Protein AF-A0A9C7WHV2-F1 (afdb_monomer)

Secondary structure (DSSP, 8-state):
-----B--S---HHHHHHHHHHHHHHTT---EEEEEEEEEEE-SS-EEEEEEEEEEEEHHHHHHHHHHHHHSSB-EEEEEEEEEEEEEEETTEEEEEEEEEEEEEEEEE-TTT--PPSSPPP--SPPPPP---TTS-SS-SSPPP-TT-PPP-TT-EEEEEETTEEEEE-TTS-EEEE-TT-EETTEEEEEEETTTTEEEEEEEETTEEEEEEEE------SSS---EEEEEEEEEEETTEEEEEEEESS--EEEEEEETTTTEEEEEEETEE--SSEEEEEEEETTEEEEEEEEEEETTEEEEEEEEESS---EEEEEETTEEEEEEPP-

Foldseek 3Di:
DDQQAFAALDDPQVLVVVVLVVQCVLVVFPKDWDKDWDDKADDPFKIKTKIKIWTKGAQQSVQSSVQQQVRFRFPKDWPDKDKDADFDADPNDTDWRMIIMITMIIGMHGNHRGPADPSGDGDHPDDDDDDDRPRGDLADPDADDPPVVFADPVQKAFADDDVQWTWIQGPVRDIDIFGAPDDGRQWTFHDADPVQQKTWIWGCNRNDTDIDIHHHPCDPPVPDHPQKEFDDWDWDADPQAIKTKTFIPWDWDKDWDWDVPPTKIKIKTPLHDDDPDKDKDADPRPQFGIWIWDFPDVVSTIIMIMGGGPHDFDWDWDDDTRMIMIGTGDD

Solvent-accessible surface area (backbone atoms only — not comparable to full-atom values): 18554 Å² total; per-residue (Å²): 132,85,80,64,64,37,28,23,50,65,47,56,65,68,58,51,48,56,42,52,53,52,52,38,58,74,69,68,45,71,63,47,71,48,82,42,79,74,53,71,51,81,51,99,67,38,32,32,27,34,34,38,40,41,34,39,28,45,44,70,45,52,50,44,50,54,49,47,43,67,66,31,37,53,44,42,43,80,78,45,79,48,77,42,82,40,88,42,74,55,96,93,36,81,41,74,25,25,27,37,40,40,33,32,37,37,34,40,17,11,74,82,67,42,74,40,59,84,76,70,70,74,84,74,93,69,81,70,83,89,71,86,62,86,59,40,67,69,56,46,94,64,72,82,76,72,81,84,67,47,54,48,64,79,78,34,45,31,77,48,76,56,91,77,36,35,33,34,31,24,74,87,67,50,77,42,80,42,40,71,69,38,74,30,52,55,33,27,33,67,44,73,42,75,92,79,39,33,38,35,32,44,31,44,68,33,62,47,77,42,80,46,76,38,49,49,63,75,59,72,47,98,81,53,61,82,57,26,39,66,72,46,76,48,78,47,75,52,99,78,29,30,35,40,40,40,32,37,78,44,68,69,48,71,53,73,51,77,45,81,87,72,33,30,45,39,37,44,30,40,54,18,46,46,70,97,64,70,51,75,50,73,59,94,38,79,59,42,48,31,41,36,38,30,52,72,40,80,83,72,26,21,23,33,41,34,39,35,34,78,56,90,67,64,70,49,81,50,76,56,80,32,38,39,40,38,41,35,51,75,131

Sequence (331 aa):
ARRRKALPPSAPPSVVLAYIDRLLRADRSGLTFTFNFQTSVDRKEYGYTVCRIAGEGPFQDLYKFLWRIEHGQALVKVTSLHLQRKEKVIEGRKAYGWVSFDLTLEAYYSPKYAILKEPWPVQVGIEAPVTYNFFYPLILPELPPNKENLPEVEGAKLLAITGDRVYIKDRKGRLASLREGDRVYLGKLVRVDRDEGRAIFLLNEGGIFRRIELRMPVSEVEGGYTVAKLLKVRVEVTEEGTILEICTDRPVRYRHFTLNSPDRVVVDLWPVAFGKGTQKVTGEWGPVRRVRYSQYHLSPPTARVVADLESPVPYEVSHEGNLILLRFREE

Structure (mmCIF, N/CA/C/O backbone):
data_AF-A0A9C7WHV2-F1
#
_entry.id   AF-A0A9C7WHV2-F1
#
loop_
_atom_site.group_PDB
_atom_site.id
_atom_site.type_symbol
_atom_site.label_atom_id
_atom_site.label_alt_id
_atom_site.label_comp_id
_atom_site.label_asym_id
_atom_site.label_entity_id
_atom_site.label_seq_id
_atom_site.pdbx_PDB_ins_code
_atom_site.Cartn_x
_atom_site.Cartn_y
_atom_site.Cartn_z
_atom_site.occupancy
_atom_site.B_iso_or_equiv
_atom_site.auth_seq_id
_atom_site.auth_comp_id
_atom_site.auth_asym_id
_atom_site.auth_atom_id
_atom_site.pdbx_PDB_model_num
ATOM 1 N N . ALA A 1 1 ? 7.572 -17.986 -28.893 1.00 49.03 1 ALA A N 1
ATOM 2 C CA . ALA A 1 1 ? 7.618 -17.449 -30.273 1.00 49.03 1 ALA A CA 1
ATOM 3 C C . ALA A 1 1 ? 9.064 -17.458 -30.775 1.00 49.03 1 ALA A C 1
ATOM 5 O O . ALA A 1 1 ? 9.940 -17.022 -30.038 1.00 49.03 1 ALA A O 1
ATOM 6 N N . ARG A 1 2 ? 9.351 -17.993 -31.974 1.00 52.56 2 ARG A N 1
ATOM 7 C CA . ARG A 1 2 ? 10.715 -17.985 -32.545 1.00 52.56 2 ARG A CA 1
ATOM 8 C C . ARG A 1 2 ? 11.147 -16.537 -32.819 1.00 52.56 2 ARG A C 1
ATOM 10 O O . ARG A 1 2 ? 10.462 -15.837 -33.563 1.00 52.56 2 ARG A O 1
ATOM 17 N N . ARG A 1 3 ? 12.264 -16.093 -32.228 1.00 60.72 3 ARG A N 1
ATOM 18 C CA . ARG A 1 3 ? 12.876 -14.783 -32.517 1.00 60.72 3 ARG A CA 1
ATOM 19 C C . ARG A 1 3 ? 13.271 -14.751 -33.999 1.00 60.72 3 ARG A C 1
ATOM 21 O O . ARG A 1 3 ? 14.110 -15.542 -34.419 1.00 60.72 3 ARG A O 1
ATOM 28 N N . ARG A 1 4 ? 12.656 -13.874 -34.799 1.00 77.19 4 ARG A N 1
ATOM 29 C CA . ARG A 1 4 ? 13.021 -13.671 -36.213 1.00 77.19 4 ARG A CA 1
ATOM 30 C C . ARG A 1 4 ? 14.151 -12.645 -36.289 1.00 77.19 4 ARG A C 1
ATOM 32 O O . ARG A 1 4 ? 13.882 -11.461 -36.456 1.00 77.19 4 ARG A O 1
ATOM 39 N N . LYS A 1 5 ? 15.392 -13.100 -36.097 1.00 89.69 5 LYS A N 1
ATOM 40 C CA . LYS A 1 5 ? 16.600 -12.287 -36.299 1.00 89.69 5 LYS A CA 1
ATOM 41 C C . LYS A 1 5 ? 17.051 -12.369 -37.760 1.00 89.69 5 LYS A C 1
ATOM 43 O O . LYS A 1 5 ? 16.964 -13.434 -38.362 1.00 89.69 5 LYS A O 1
ATOM 48 N N . ALA A 1 6 ? 17.529 -11.260 -38.308 1.00 91.62 6 ALA A N 1
ATOM 49 C CA . ALA A 1 6 ? 18.074 -11.151 -39.655 1.00 91.62 6 ALA A CA 1
ATOM 50 C C . ALA A 1 6 ? 19.249 -10.165 -39.673 1.00 91.62 6 ALA A C 1
ATOM 52 O O . ALA A 1 6 ? 19.315 -9.238 -38.859 1.00 91.62 6 ALA A O 1
ATOM 53 N N . LEU A 1 7 ? 20.174 -10.382 -40.607 1.00 93.81 7 LEU A N 1
ATOM 54 C CA . LEU A 1 7 ? 21.347 -9.536 -40.783 1.00 93.81 7 LEU A CA 1
ATOM 55 C C . LEU A 1 7 ? 21.074 -8.453 -41.842 1.00 93.81 7 LEU A C 1
ATOM 57 O O . LEU A 1 7 ? 20.501 -8.765 -42.893 1.00 93.81 7 LEU A O 1
ATOM 61 N N . PRO A 1 8 ? 21.463 -7.197 -41.581 1.00 94.94 8 PRO A N 1
ATOM 62 C CA . PRO A 1 8 ? 21.579 -6.150 -42.588 1.00 94.94 8 PRO A CA 1
ATOM 63 C C . PRO A 1 8 ? 22.868 -6.304 -43.419 1.00 94.94 8 PRO A C 1
ATOM 65 O O . PRO A 1 8 ? 23.789 -7.009 -42.995 1.00 94.94 8 PRO A O 1
ATOM 68 N N . PRO A 1 9 ? 22.959 -5.641 -44.589 1.00 93.50 9 PRO A N 1
ATOM 69 C CA . PRO A 1 9 ? 24.155 -5.667 -45.440 1.00 93.50 9 PRO A CA 1
ATOM 70 C C . PRO A 1 9 ? 25.357 -4.959 -44.815 1.00 93.50 9 PRO A C 1
ATOM 72 O O . PRO A 1 9 ? 26.488 -5.404 -44.993 1.00 93.50 9 PRO A O 1
ATOM 75 N N . SER A 1 10 ? 25.119 -3.896 -44.050 1.00 93.62 10 SER A N 1
ATOM 76 C CA . SER A 1 10 ? 26.138 -3.169 -43.297 1.00 93.62 10 SER A CA 1
ATOM 77 C C . SER A 1 10 ? 25.546 -2.624 -41.991 1.00 93.62 10 SER A C 1
ATOM 79 O O . SER A 1 10 ? 24.325 -2.615 -41.815 1.00 93.62 10 SER A O 1
ATOM 81 N N . ALA A 1 11 ? 26.405 -2.202 -41.059 1.00 95.31 11 ALA A N 1
ATOM 82 C CA . ALA A 1 11 ? 25.996 -1.554 -39.810 1.00 95.31 11 ALA A CA 1
ATOM 83 C C . ALA A 1 11 ? 26.862 -0.329 -39.465 1.00 95.31 11 ALA A C 1
ATOM 85 O O . ALA A 1 11 ? 27.409 -0.262 -38.366 1.00 95.31 11 ALA A O 1
ATOM 86 N N . PRO A 1 12 ? 27.017 0.659 -40.367 1.00 95.81 12 PRO A N 1
ATOM 87 C CA . PRO A 1 12 ? 27.813 1.837 -40.053 1.00 95.81 12 PRO A CA 1
ATOM 88 C C . PRO A 1 12 ? 27.241 2.562 -38.819 1.00 95.81 12 PRO A C 1
ATOM 90 O O . PRO A 1 12 ? 26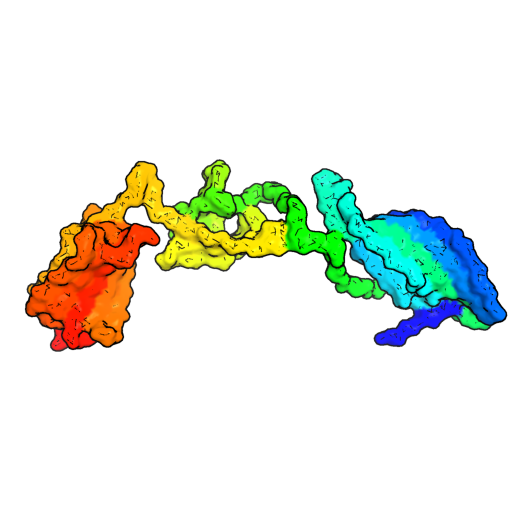.020 2.550 -38.611 1.00 95.81 12 PRO A O 1
ATOM 93 N N . PRO A 1 13 ? 28.079 3.239 -38.010 1.00 96.25 13 PRO A N 1
ATOM 94 C CA . PRO A 1 13 ? 27.638 3.850 -36.753 1.00 96.25 13 PRO A CA 1
ATOM 95 C C . PRO A 1 13 ? 26.442 4.800 -36.900 1.00 96.25 13 PRO A C 1
ATOM 97 O O . PRO A 1 13 ? 25.576 4.838 -36.030 1.00 96.25 13 PRO A O 1
ATOM 100 N N . SER A 1 14 ? 26.350 5.518 -38.023 1.00 95.94 14 SER A N 1
ATOM 101 C CA . SER A 1 14 ? 25.227 6.408 -38.344 1.00 95.94 14 SER A CA 1
ATOM 102 C C . SER A 1 14 ? 23.895 5.666 -38.508 1.00 95.94 14 SER A C 1
ATOM 104 O O . SER A 1 14 ? 22.869 6.137 -38.021 1.00 95.94 14 SER A O 1
ATOM 106 N N . VAL A 1 15 ? 23.896 4.490 -39.144 1.00 95.62 15 VAL A N 1
ATOM 107 C CA . VAL A 1 15 ? 22.695 3.655 -39.322 1.00 95.62 15 VAL A CA 1
ATOM 108 C C . VAL A 1 15 ? 22.277 3.026 -37.996 1.00 95.62 15 VAL A C 1
ATOM 110 O O . VAL A 1 15 ? 21.083 2.988 -37.691 1.00 95.62 15 VAL A O 1
ATOM 113 N N . VAL A 1 16 ? 23.244 2.591 -37.181 1.00 95.81 16 VAL A N 1
ATOM 114 C CA . VAL A 1 16 ? 22.983 2.051 -35.836 1.00 95.81 16 VAL A CA 1
ATOM 115 C C . VAL A 1 16 ? 22.353 3.123 -34.943 1.00 95.81 16 VAL A C 1
ATOM 117 O O . VAL A 1 16 ? 21.314 2.869 -34.330 1.00 95.81 16 VAL A O 1
ATOM 120 N N . LEU A 1 17 ? 22.913 4.337 -34.926 1.00 96.50 17 LEU A N 1
ATOM 121 C CA . LEU A 1 17 ? 22.354 5.473 -34.191 1.00 96.50 17 LEU A CA 1
ATOM 122 C C . LEU A 1 17 ? 20.940 5.824 -34.679 1.00 96.50 17 LEU A C 1
ATOM 124 O O . LEU A 1 17 ? 20.013 5.894 -33.876 1.00 96.50 17 LEU A O 1
ATOM 128 N N . ALA A 1 18 ? 20.734 5.936 -35.995 1.00 96.06 18 ALA A N 1
ATOM 129 C CA . ALA A 1 18 ? 19.416 6.215 -36.566 1.00 96.06 18 ALA A CA 1
ATOM 130 C C . ALA A 1 18 ? 18.387 5.106 -36.271 1.00 96.06 18 ALA A C 1
ATOM 132 O O . ALA A 1 18 ? 17.183 5.362 -36.200 1.00 96.06 18 ALA A O 1
ATOM 133 N N . TYR A 1 19 ? 18.818 3.851 -36.127 1.00 95.50 19 TYR A N 1
ATOM 134 C CA . TYR A 1 19 ? 17.956 2.760 -35.675 1.00 95.50 19 TYR A CA 1
ATOM 135 C C . TYR A 1 19 ? 17.554 2.928 -34.206 1.00 95.50 19 TYR A C 1
ATOM 137 O O . TYR A 1 19 ? 16.362 2.865 -33.904 1.00 95.50 19 TYR A O 1
ATOM 145 N N . ILE A 1 20 ? 18.511 3.213 -33.320 1.00 95.44 20 ILE A N 1
ATOM 146 C CA . ILE A 1 20 ? 18.261 3.475 -31.895 1.00 95.44 20 ILE A CA 1
ATOM 147 C C . ILE A 1 20 ? 17.301 4.656 -31.710 1.00 95.44 20 ILE A C 1
ATOM 149 O O . ILE A 1 20 ? 16.296 4.515 -31.015 1.00 95.44 20 ILE A O 1
ATOM 153 N N . ASP A 1 21 ? 17.536 5.778 -32.391 1.00 95.31 21 ASP A N 1
ATOM 154 C CA . ASP A 1 21 ? 16.669 6.959 -32.304 1.00 95.31 21 ASP A CA 1
ATOM 155 C C . ASP A 1 21 ? 15.225 6.646 -32.706 1.00 95.31 21 ASP A C 1
ATOM 157 O O . ASP A 1 21 ? 14.275 7.103 -32.066 1.00 95.31 21 ASP A O 1
ATOM 161 N N . ARG A 1 22 ? 15.031 5.831 -33.750 1.00 94.81 22 ARG A N 1
ATOM 162 C CA . ARG A 1 22 ? 13.692 5.412 -34.185 1.00 94.81 22 ARG A CA 1
ATOM 163 C C . ARG A 1 22 ? 13.012 4.499 -33.167 1.00 94.81 22 ARG A C 1
ATOM 165 O O . ARG A 1 22 ? 11.808 4.650 -32.970 1.00 94.81 22 ARG A O 1
ATOM 172 N N . LEU A 1 23 ? 13.750 3.601 -32.504 1.00 93.56 23 LEU A N 1
ATOM 173 C CA . LEU A 1 23 ? 13.209 2.785 -31.408 1.00 93.56 23 LEU A CA 1
ATOM 174 C C . LEU A 1 23 ? 12.707 3.670 -30.262 1.00 93.56 23 LEU A C 1
ATOM 176 O O . LEU A 1 23 ? 11.572 3.521 -29.814 1.00 93.56 23 LEU A O 1
ATOM 180 N N . LEU A 1 24 ? 13.528 4.627 -29.828 1.00 94.19 24 LEU A N 1
ATOM 181 C CA . LEU A 1 24 ? 13.197 5.510 -28.710 1.00 94.19 24 LEU A CA 1
ATOM 182 C C . LEU A 1 24 ? 12.019 6.436 -29.037 1.00 94.19 24 LEU A C 1
ATOM 184 O O . LEU A 1 24 ? 11.133 6.616 -28.203 1.00 94.19 24 LEU A O 1
ATOM 188 N N . ARG A 1 25 ? 11.955 6.970 -30.263 1.00 92.94 25 ARG A N 1
ATOM 189 C CA . ARG A 1 25 ? 10.817 7.782 -30.725 1.00 92.94 25 ARG A CA 1
ATOM 190 C C . ARG A 1 25 ? 9.521 6.980 -30.806 1.00 92.94 25 ARG A C 1
ATOM 192 O O . ARG A 1 25 ? 8.478 7.501 -30.419 1.00 92.94 25 ARG A O 1
ATOM 199 N N . ALA A 1 26 ? 9.577 5.734 -31.284 1.00 90.81 26 ALA A N 1
ATOM 200 C CA . ALA A 1 26 ? 8.398 4.875 -31.398 1.00 90.81 26 ALA A CA 1
ATOM 201 C C . ALA A 1 26 ? 7.737 4.615 -30.035 1.00 90.81 26 ALA A C 1
ATOM 203 O O . ALA A 1 26 ? 6.512 4.629 -29.939 1.00 90.81 26 ALA A O 1
ATOM 204 N N . ASP A 1 27 ? 8.540 4.457 -28.980 1.00 90.19 27 ASP A N 1
ATOM 205 C CA . ASP A 1 27 ? 8.050 4.236 -27.615 1.00 90.19 27 ASP A CA 1
ATOM 206 C C . ASP A 1 27 ? 7.845 5.542 -26.814 1.00 90.19 27 ASP A C 1
ATOM 208 O O . ASP A 1 27 ? 7.508 5.479 -25.632 1.00 90.19 27 ASP A O 1
ATOM 212 N N . ARG A 1 28 ? 8.031 6.723 -27.435 1.00 91.88 28 ARG A N 1
ATOM 213 C CA . ARG A 1 28 ? 8.027 8.044 -26.763 1.00 91.88 28 ARG A CA 1
ATOM 214 C C . ARG A 1 28 ? 8.908 8.057 -25.507 1.00 91.88 28 ARG A C 1
ATOM 216 O O . ARG A 1 28 ? 8.530 8.592 -24.468 1.00 91.88 28 ARG A O 1
ATOM 223 N N . SER A 1 29 ? 10.068 7.422 -25.623 1.00 92.62 29 SER A N 1
ATOM 224 C CA . SER A 1 29 ? 11.016 7.209 -24.538 1.00 92.62 29 SER A CA 1
ATOM 225 C C . SER A 1 29 ? 11.536 8.527 -23.960 1.00 92.62 29 SER A C 1
ATOM 227 O O . SER A 1 29 ? 11.920 9.428 -24.707 1.00 92.62 29 SER A O 1
ATOM 229 N N . GLY A 1 30 ? 11.613 8.608 -22.630 1.00 92.44 30 GLY A N 1
ATOM 230 C CA . GLY A 1 30 ? 12.247 9.702 -21.895 1.00 92.44 30 GLY A CA 1
ATOM 231 C C . GLY A 1 30 ? 13.749 9.517 -21.650 1.00 92.44 30 GLY A C 1
ATOM 232 O O . GLY A 1 30 ? 14.315 10.238 -20.827 1.00 92.44 30 GLY A O 1
ATOM 233 N N . LEU A 1 31 ? 14.399 8.540 -22.296 1.00 95.56 31 LEU A N 1
ATOM 234 C CA . LEU A 1 31 ? 15.844 8.331 -22.169 1.00 95.56 31 LEU A CA 1
ATOM 235 C C . LEU A 1 31 ? 16.633 9.439 -22.876 1.00 95.56 31 LEU A C 1
ATOM 237 O O . LEU A 1 31 ? 16.370 9.768 -24.032 1.00 95.56 31 LEU A O 1
ATOM 241 N N . THR A 1 32 ? 17.673 9.934 -22.213 1.00 94.75 32 THR A N 1
ATOM 242 C CA . THR A 1 32 ? 18.708 10.778 -22.814 1.00 94.75 32 THR A CA 1
ATOM 243 C C . THR A 1 32 ? 20.027 10.022 -22.812 1.00 94.75 32 THR A C 1
ATOM 245 O O . THR A 1 32 ? 20.338 9.299 -21.867 1.00 94.75 32 THR A O 1
ATOM 248 N N . PHE A 1 33 ? 20.812 10.142 -23.879 1.00 96.81 33 PHE A N 1
ATOM 249 C CA . PHE A 1 33 ? 22.063 9.401 -23.997 1.00 96.81 33 PHE A CA 1
ATOM 250 C C . PHE A 1 33 ? 23.071 10.104 -24.898 1.00 96.81 33 PHE A C 1
ATOM 252 O O . PHE A 1 33 ? 22.739 10.964 -25.709 1.00 96.81 33 PHE A O 1
ATOM 259 N N . THR A 1 34 ? 24.316 9.673 -24.748 1.00 97.38 34 THR A N 1
ATOM 260 C CA . THR A 1 34 ? 25.422 9.909 -25.669 1.00 97.38 34 THR A CA 1
ATOM 261 C C . THR A 1 34 ? 25.755 8.604 -26.383 1.00 97.38 34 THR A C 1
ATOM 263 O O . THR A 1 34 ? 25.652 7.522 -25.796 1.00 97.38 34 THR A O 1
ATOM 266 N N . PHE A 1 35 ? 26.131 8.701 -27.654 1.00 97.75 35 PHE A N 1
ATOM 267 C CA . PHE A 1 35 ? 26.482 7.561 -28.494 1.00 97.75 35 PHE A CA 1
ATOM 268 C C . PHE A 1 35 ? 27.936 7.678 -28.928 1.00 97.75 35 PHE A C 1
ATOM 270 O O . PHE A 1 35 ? 28.324 8.684 -29.515 1.00 97.75 35 PHE A O 1
ATOM 277 N N . ASN A 1 36 ? 28.716 6.630 -28.676 1.00 97.44 36 ASN A N 1
ATOM 278 C CA . ASN A 1 36 ? 30.126 6.570 -29.028 1.00 97.44 36 ASN A CA 1
ATOM 279 C C . ASN A 1 36 ? 30.410 5.301 -29.835 1.00 97.44 36 ASN A C 1
ATOM 281 O O . ASN A 1 36 ? 30.234 4.184 -29.345 1.00 97.44 36 ASN A O 1
ATOM 285 N N . PHE A 1 37 ? 30.892 5.467 -31.063 1.00 97.44 37 PHE A N 1
ATOM 286 C CA . PHE A 1 37 ? 31.477 4.368 -31.825 1.00 97.44 37 PHE A CA 1
ATOM 287 C C . PHE A 1 37 ? 32.809 3.956 -31.191 1.00 97.44 37 PHE A C 1
ATOM 289 O O . PHE A 1 37 ? 33.623 4.816 -30.861 1.00 97.44 37 PHE A O 1
ATOM 296 N N . GLN A 1 38 ? 33.023 2.651 -31.020 1.00 97.00 38 GLN A N 1
ATOM 297 C CA . GLN A 1 38 ? 34.279 2.126 -30.487 1.00 97.00 38 GLN A CA 1
ATOM 298 C C . GLN A 1 38 ? 35.142 1.528 -31.593 1.00 97.00 38 GLN A C 1
ATOM 300 O O . GLN A 1 38 ? 36.280 1.944 -31.781 1.00 97.00 38 GLN A O 1
ATOM 305 N N . THR A 1 39 ? 34.612 0.538 -32.311 1.00 97.00 39 THR A N 1
ATOM 306 C CA . THR A 1 39 ? 35.330 -0.155 -33.385 1.00 97.00 39 THR A CA 1
ATOM 307 C C . THR A 1 39 ? 34.364 -0.954 -34.260 1.00 97.00 39 THR A C 1
ATOM 309 O O . THR A 1 39 ? 33.215 -1.182 -33.876 1.00 97.00 39 THR A O 1
ATOM 312 N N . SER A 1 40 ? 34.832 -1.410 -35.418 1.00 94.94 40 SER A N 1
ATOM 313 C CA . SER A 1 40 ? 34.160 -2.420 -36.238 1.00 94.94 40 SER A CA 1
ATOM 314 C C . SER A 1 40 ? 35.078 -3.625 -36.388 1.00 94.94 40 SER A C 1
ATOM 316 O O . SER A 1 40 ? 36.282 -3.480 -36.591 1.00 94.94 40 SER A O 1
ATOM 318 N N . VAL A 1 41 ? 34.505 -4.818 -36.271 1.00 95.06 41 VAL A N 1
ATOM 319 C CA . VAL A 1 41 ? 35.220 -6.080 -36.443 1.00 95.06 41 VAL A CA 1
ATOM 320 C C . VAL A 1 41 ? 34.682 -6.766 -37.686 1.00 95.06 41 VAL A C 1
ATOM 322 O O . VAL A 1 41 ? 33.580 -7.317 -37.673 1.00 95.06 41 VAL A O 1
ATOM 325 N N . ASP A 1 42 ? 35.478 -6.757 -38.748 1.00 93.19 42 ASP A N 1
ATOM 326 C CA . ASP A 1 42 ? 35.173 -7.453 -39.993 1.00 93.19 42 ASP A CA 1
ATOM 327 C C . ASP A 1 42 ? 35.702 -8.890 -39.962 1.00 93.19 42 ASP A C 1
ATOM 329 O O . ASP A 1 42 ? 36.849 -9.160 -39.598 1.00 93.19 42 ASP A O 1
ATOM 333 N N . ARG A 1 43 ? 34.862 -9.840 -40.371 1.00 91.44 43 ARG A N 1
ATOM 334 C CA . ARG A 1 43 ? 35.248 -11.231 -40.640 1.00 91.44 43 ARG A CA 1
ATOM 335 C C . ARG A 1 43 ? 34.857 -11.594 -42.071 1.00 91.44 43 ARG A C 1
ATOM 337 O O . ARG A 1 43 ? 34.131 -10.867 -42.739 1.00 91.44 43 ARG A O 1
ATOM 344 N N . LYS A 1 44 ? 35.323 -12.758 -42.543 1.00 86.75 44 LYS A N 1
ATOM 345 C CA . LYS A 1 44 ? 35.162 -13.193 -43.946 1.00 86.75 44 LYS A CA 1
ATOM 346 C C . LYS A 1 44 ? 33.722 -13.138 -44.469 1.00 86.75 44 LYS A C 1
ATOM 348 O O . LYS A 1 44 ? 33.525 -12.811 -45.631 1.00 86.75 44 LYS A O 1
ATOM 353 N N . GLU A 1 45 ? 32.732 -13.487 -43.648 1.00 91.56 45 GLU A N 1
ATOM 354 C CA . GLU A 1 45 ? 31.332 -13.580 -44.095 1.00 91.56 45 GLU A CA 1
ATOM 355 C C . GLU A 1 45 ? 30.362 -12.682 -43.321 1.00 91.56 45 GLU A C 1
ATOM 357 O O . GLU A 1 45 ? 29.197 -12.565 -43.695 1.00 91.56 45 GLU A O 1
ATOM 362 N N . TYR A 1 46 ? 30.812 -12.060 -42.237 1.00 94.69 46 TYR A N 1
ATOM 363 C CA . TYR A 1 46 ? 30.004 -11.185 -41.396 1.00 94.69 46 TYR A CA 1
ATOM 364 C C . TYR A 1 46 ? 30.917 -10.241 -40.621 1.00 94.69 46 TYR A C 1
ATOM 366 O O . TYR A 1 46 ? 32.099 -10.520 -40.452 1.00 94.69 46 TYR A O 1
ATOM 374 N N . GLY A 1 47 ? 30.366 -9.155 -40.109 1.00 96.62 47 GLY A N 1
ATOM 375 C CA . GLY A 1 47 ? 31.063 -8.257 -39.203 1.00 96.62 47 GLY A CA 1
ATOM 376 C C . GLY A 1 47 ? 30.125 -7.761 -38.120 1.00 96.62 47 GLY A C 1
ATOM 377 O O . GLY A 1 47 ? 28.935 -8.095 -38.102 1.00 96.62 47 GLY A O 1
ATOM 378 N N . TYR A 1 48 ? 30.663 -6.982 -37.195 1.00 97.62 48 TYR A N 1
ATOM 379 C CA . TYR A 1 48 ? 29.848 -6.260 -36.232 1.00 97.62 48 TYR A CA 1
ATOM 380 C C . TYR A 1 48 ? 30.474 -4.928 -35.853 1.00 97.62 48 TYR A C 1
ATOM 382 O O . TYR A 1 48 ? 31.692 -4.782 -35.764 1.00 97.62 48 TYR A O 1
ATOM 390 N N . THR A 1 49 ? 29.607 -3.958 -35.605 1.00 97.75 49 THR A N 1
ATOM 391 C CA . THR A 1 49 ? 29.978 -2.623 -35.148 1.00 97.75 49 THR A CA 1
ATOM 392 C C . THR A 1 49 ? 29.726 -2.525 -33.654 1.00 97.75 49 THR A C 1
ATOM 394 O O . THR A 1 49 ? 28.636 -2.847 -33.177 1.00 97.75 49 THR A O 1
ATOM 397 N N . VAL A 1 50 ? 30.749 -2.101 -32.916 1.00 98.19 50 VAL A N 1
ATOM 398 C CA . VAL A 1 50 ? 30.718 -1.948 -31.463 1.00 98.19 50 VAL A CA 1
ATOM 399 C C . VAL A 1 50 ? 30.430 -0.492 -31.122 1.00 98.19 50 VAL A C 1
ATOM 401 O O . VAL A 1 50 ? 31.151 0.423 -31.539 1.00 98.19 50 VAL A O 1
ATOM 404 N N . CYS A 1 51 ? 29.367 -0.266 -30.357 1.00 97.62 51 CYS A N 1
ATOM 405 C CA . CYS A 1 51 ? 28.954 1.062 -29.919 1.00 97.62 51 CYS A CA 1
ATOM 406 C C . CYS A 1 51 ? 28.709 1.074 -28.415 1.00 97.62 51 CYS A C 1
ATOM 408 O O . CYS A 1 51 ? 28.060 0.177 -27.880 1.00 97.62 51 CYS A O 1
ATOM 410 N N . ARG A 1 52 ? 29.172 2.126 -27.744 1.00 98.00 52 ARG A N 1
ATOM 411 C CA . ARG A 1 52 ? 28.848 2.410 -26.348 1.00 98.00 52 ARG A CA 1
ATOM 412 C C . ARG A 1 52 ? 27.757 3.468 -26.282 1.00 98.00 52 ARG A C 1
ATOM 414 O O . ARG A 1 52 ? 27.839 4.494 -26.958 1.00 98.00 52 ARG A O 1
ATOM 421 N N . ILE A 1 53 ? 26.761 3.226 -25.441 1.00 97.75 53 ILE A N 1
ATOM 422 C CA . ILE A 1 53 ? 25.672 4.155 -25.159 1.00 97.75 53 ILE A CA 1
ATOM 423 C C . ILE A 1 53 ? 25.675 4.430 -23.661 1.00 97.75 53 ILE A C 1
ATOM 425 O O . ILE A 1 53 ? 25.474 3.521 -22.859 1.00 97.75 53 ILE A O 1
ATOM 429 N N . ALA A 1 54 ? 25.895 5.687 -23.293 1.00 97.94 54 ALA A N 1
ATOM 430 C CA . ALA A 1 54 ? 25.896 6.120 -21.902 1.00 97.94 54 ALA A CA 1
ATOM 431 C C . ALA A 1 54 ? 24.859 7.223 -21.716 1.00 97.94 54 ALA A C 1
ATOM 433 O O . ALA A 1 54 ? 24.872 8.219 -22.444 1.00 97.94 54 ALA A O 1
ATOM 434 N N . GLY A 1 55 ? 23.952 7.042 -20.764 1.00 96.56 55 GLY A N 1
ATOM 435 C CA . GLY A 1 55 ? 22.791 7.906 -20.624 1.00 96.56 55 GLY A CA 1
ATOM 436 C C . GLY A 1 55 ? 22.073 7.778 -19.292 1.00 96.56 55 GLY A C 1
ATOM 437 O O . GLY A 1 55 ? 22.545 7.141 -18.348 1.00 96.56 55 GLY A O 1
ATOM 438 N N . GLU A 1 56 ? 20.911 8.411 -19.213 1.00 95.88 56 GLU A N 1
ATOM 439 C CA . GLU A 1 56 ? 20.019 8.330 -18.068 1.00 95.88 56 GLU A CA 1
ATOM 440 C C . GLU A 1 56 ? 18.551 8.428 -18.480 1.00 95.88 56 GLU A C 1
ATOM 442 O O . GLU A 1 56 ? 18.208 8.928 -19.549 1.00 95.88 56 GLU A O 1
ATOM 447 N N . GLY A 1 57 ? 17.659 7.953 -17.618 1.00 94.25 57 GLY A N 1
ATOM 448 C CA . GLY A 1 57 ? 16.226 8.065 -17.848 1.00 94.25 57 GLY A CA 1
ATOM 449 C C . GLY A 1 57 ? 15.390 7.198 -16.911 1.00 94.25 57 GLY A C 1
ATOM 450 O O . GLY A 1 57 ? 15.932 6.564 -15.997 1.00 94.25 57 GLY A O 1
ATOM 451 N N . PRO A 1 58 ? 14.066 7.144 -17.128 1.00 92.44 58 PRO A N 1
ATOM 452 C CA . PRO A 1 58 ? 13.191 6.215 -16.425 1.00 92.44 58 PRO A CA 1
ATOM 453 C C . PRO A 1 58 ? 13.603 4.759 -16.693 1.00 92.44 58 PRO A C 1
ATOM 455 O O . PRO A 1 58 ? 13.775 4.353 -17.842 1.00 92.44 58 PRO A O 1
ATOM 458 N N . PHE A 1 59 ? 13.705 3.935 -15.645 1.00 92.94 59 PHE A N 1
ATOM 459 C CA . PHE A 1 59 ? 14.074 2.519 -15.788 1.00 92.94 59 PHE A CA 1
ATOM 460 C C . PHE A 1 59 ? 13.123 1.743 -16.711 1.00 92.94 59 PHE A C 1
ATOM 462 O O . PHE A 1 59 ? 13.564 0.876 -17.461 1.00 92.94 59 PHE A O 1
ATOM 469 N N . GLN A 1 60 ? 11.824 2.057 -16.684 1.00 91.31 60 GLN A N 1
ATOM 470 C CA . GLN A 1 60 ? 10.845 1.402 -17.555 1.00 91.31 60 GLN A CA 1
ATOM 471 C C . GLN A 1 60 ? 11.145 1.639 -19.038 1.00 91.31 60 GLN A C 1
ATOM 473 O O . GLN A 1 60 ? 11.022 0.713 -19.837 1.00 91.31 60 GLN A O 1
ATOM 478 N N . ASP A 1 61 ? 11.587 2.841 -19.400 1.00 93.44 61 ASP A N 1
ATOM 479 C CA . ASP A 1 61 ? 11.931 3.170 -20.782 1.00 93.44 61 ASP A CA 1
ATOM 480 C C . ASP A 1 61 ? 13.227 2.472 -21.200 1.00 93.44 61 ASP A C 1
ATOM 482 O O . ASP A 1 61 ? 13.311 1.941 -22.308 1.00 93.44 61 ASP A O 1
ATOM 486 N N . LEU A 1 62 ? 14.205 2.369 -20.290 1.00 94.88 62 LEU A N 1
ATOM 487 C CA . LEU A 1 62 ? 15.421 1.584 -20.517 1.00 94.88 62 LEU A CA 1
ATOM 488 C C . LEU A 1 62 ? 15.110 0.099 -20.716 1.00 94.88 62 LEU A C 1
ATOM 490 O O . LEU A 1 62 ? 15.639 -0.524 -21.632 1.00 94.88 62 LEU A O 1
ATOM 494 N N . TYR A 1 63 ? 14.224 -0.467 -19.896 1.00 94.25 63 TYR A N 1
ATOM 495 C CA . TYR A 1 63 ? 13.787 -1.850 -20.051 1.00 94.25 63 TYR A CA 1
ATOM 496 C C . TYR A 1 63 ? 13.118 -2.078 -21.410 1.00 94.25 63 TYR A C 1
ATOM 498 O O . TYR A 1 63 ? 13.474 -3.027 -22.111 1.00 94.25 63 TYR A O 1
ATOM 506 N N . LYS A 1 64 ? 12.191 -1.195 -21.813 1.00 93.31 64 LYS A N 1
ATOM 507 C CA . LYS A 1 64 ? 11.550 -1.260 -23.134 1.00 93.31 64 LYS A CA 1
ATOM 508 C C . LYS A 1 64 ? 12.594 -1.203 -24.242 1.00 93.31 64 LYS A C 1
ATOM 510 O O . LYS A 1 64 ? 12.582 -2.060 -25.118 1.00 93.31 64 LYS A O 1
ATOM 515 N N . PHE A 1 65 ? 13.537 -0.267 -24.167 1.00 94.81 65 PHE A N 1
ATOM 516 C CA . PHE A 1 65 ? 14.624 -0.142 -25.135 1.00 94.81 65 PHE A CA 1
ATOM 517 C C . PHE A 1 65 ? 15.461 -1.426 -25.260 1.00 94.81 65 PHE A C 1
ATOM 519 O O . PHE A 1 65 ? 15.627 -1.944 -26.367 1.00 94.81 65 PHE A O 1
ATOM 526 N N . LEU A 1 66 ? 15.926 -1.987 -24.138 1.00 94.38 66 LEU A N 1
ATOM 527 C CA . LEU A 1 66 ? 16.680 -3.246 -24.118 1.00 94.38 66 LEU A CA 1
ATOM 528 C C . LEU A 1 66 ? 15.857 -4.394 -24.710 1.00 94.38 66 LEU A C 1
ATOM 530 O O . LEU A 1 66 ? 16.346 -5.161 -25.541 1.00 94.38 66 LEU A O 1
ATOM 534 N N . TRP A 1 67 ? 14.580 -4.482 -24.336 1.00 92.81 67 TRP A N 1
ATOM 535 C CA . TRP A 1 67 ? 13.674 -5.491 -24.860 1.00 92.81 67 TRP A CA 1
ATOM 536 C C . TRP A 1 67 ? 13.496 -5.362 -26.380 1.00 92.81 67 TRP A C 1
ATOM 538 O O . TRP A 1 67 ? 13.579 -6.370 -27.084 1.00 92.81 67 TRP A O 1
ATOM 548 N N . ARG A 1 68 ? 13.319 -4.140 -26.899 1.00 91.62 68 ARG A N 1
ATOM 549 C CA . ARG A 1 68 ? 13.179 -3.844 -28.335 1.00 91.62 68 ARG A CA 1
ATOM 550 C C . ARG A 1 68 ? 14.427 -4.213 -29.126 1.00 91.62 68 ARG A C 1
ATOM 552 O O . ARG A 1 68 ? 14.304 -4.782 -30.206 1.00 91.62 68 ARG A O 1
ATOM 559 N N . ILE A 1 69 ? 15.613 -3.925 -28.599 1.00 92.50 69 ILE A N 1
ATOM 560 C CA . ILE A 1 69 ? 16.884 -4.308 -29.227 1.00 92.50 69 ILE A CA 1
ATOM 561 C C . ILE A 1 69 ? 17.012 -5.834 -29.298 1.00 92.50 69 ILE A C 1
ATOM 563 O O . ILE A 1 69 ? 17.248 -6.404 -30.368 1.00 92.50 69 ILE A O 1
ATOM 567 N N . GLU A 1 70 ? 16.762 -6.517 -28.184 1.00 89.88 70 GLU A N 1
ATOM 568 C CA . GLU A 1 70 ? 16.915 -7.969 -28.088 1.00 89.88 70 GLU A CA 1
ATOM 569 C C . GLU A 1 70 ? 15.840 -8.740 -28.879 1.00 89.88 70 GLU A C 1
ATOM 571 O O . GLU A 1 70 ? 16.115 -9.824 -29.401 1.00 89.88 70 GLU A O 1
ATOM 576 N N . HIS A 1 71 ? 14.642 -8.174 -29.068 1.00 89.12 71 HIS A N 1
ATOM 577 C CA . HIS A 1 71 ? 13.526 -8.818 -29.784 1.00 89.12 71 HIS A CA 1
ATOM 578 C C . HIS A 1 71 ? 13.274 -8.272 -31.197 1.00 89.12 71 HIS A C 1
ATOM 580 O O . HIS A 1 71 ? 12.530 -8.886 -31.966 1.00 89.12 71 HIS A O 1
ATOM 586 N N . GLY A 1 72 ? 13.924 -7.168 -31.570 1.00 89.62 72 GLY A N 1
ATOM 587 C CA . GLY A 1 72 ? 13.865 -6.595 -32.912 1.00 89.62 72 GLY A CA 1
ATOM 588 C C . GLY A 1 72 ? 14.462 -7.526 -33.966 1.00 89.62 72 GLY A C 1
ATOM 589 O O . GLY A 1 72 ? 15.191 -8.462 -33.637 1.00 89.62 72 GLY A O 1
ATOM 590 N N . GLN A 1 73 ? 14.159 -7.279 -35.243 1.00 92.00 73 GLN A N 1
ATOM 591 C CA . GLN A 1 73 ? 14.645 -8.138 -36.330 1.00 92.00 73 GLN A CA 1
ATOM 592 C C . GLN A 1 73 ? 16.157 -8.017 -36.536 1.00 92.00 73 GLN A C 1
ATOM 594 O O . GLN A 1 73 ? 16.810 -9.021 -36.805 1.00 92.00 73 GLN A O 1
ATOM 599 N N . ALA A 1 74 ? 16.720 -6.817 -36.372 1.00 93.00 74 ALA A N 1
ATOM 600 C CA . ALA A 1 74 ? 18.163 -6.623 -36.433 1.00 93.00 74 ALA A CA 1
ATOM 601 C C . ALA A 1 74 ? 18.869 -7.435 -35.335 1.00 93.00 74 ALA A C 1
ATOM 603 O O . ALA A 1 74 ? 18.446 -7.450 -34.169 1.00 93.00 74 ALA A O 1
ATOM 604 N N . LEU A 1 75 ? 19.953 -8.121 -35.703 1.00 94.00 75 LEU A N 1
ATOM 605 C CA . LEU A 1 75 ? 20.808 -8.806 -34.740 1.00 94.00 75 LEU A CA 1
ATOM 606 C C . LEU A 1 75 ? 21.731 -7.794 -34.056 1.00 94.00 75 LEU A C 1
ATOM 608 O O . LEU A 1 75 ? 22.862 -7.562 -34.471 1.00 94.00 75 LEU A O 1
ATOM 612 N N . VAL A 1 76 ? 21.211 -7.189 -32.995 1.00 94.81 76 VAL A N 1
ATOM 613 C CA . VAL A 1 76 ? 21.964 -6.333 -32.083 1.00 94.81 76 VAL A CA 1
ATOM 614 C C . VAL A 1 76 ? 22.018 -7.034 -30.735 1.00 94.81 76 VAL A C 1
ATOM 616 O O . VAL A 1 76 ? 20.979 -7.463 -30.231 1.00 94.81 76 VAL A O 1
ATOM 619 N N . LYS A 1 77 ? 23.223 -7.183 -30.192 1.00 94.19 77 LYS A N 1
ATOM 620 C CA . LYS A 1 77 ? 23.486 -7.871 -28.929 1.00 94.19 77 LYS A CA 1
ATOM 621 C C . LYS A 1 77 ? 23.971 -6.873 -27.890 1.00 94.19 77 LYS A C 1
ATOM 623 O O . LYS A 1 77 ? 24.906 -6.123 -28.162 1.00 94.19 77 LYS A O 1
ATOM 628 N N . VAL A 1 78 ? 23.391 -6.908 -26.696 1.00 96.25 78 VAL A N 1
ATOM 629 C CA . VAL A 1 78 ? 23.945 -6.208 -25.530 1.00 96.25 78 VAL A CA 1
ATOM 630 C C . VAL A 1 78 ? 25.066 -7.064 -24.932 1.00 96.25 78 VAL A C 1
ATOM 632 O O . VAL A 1 78 ? 24.827 -8.196 -24.512 1.00 96.25 78 VAL A O 1
ATOM 635 N N . THR A 1 79 ? 26.301 -6.560 -24.912 1.00 96.56 79 THR A N 1
ATOM 636 C CA . THR A 1 79 ? 27.465 -7.298 -24.380 1.00 96.56 79 THR A CA 1
ATOM 637 C C . THR A 1 79 ? 27.840 -6.894 -22.965 1.00 96.56 79 THR A C 1
ATOM 639 O O . THR A 1 79 ? 28.338 -7.723 -22.206 1.00 96.56 79 THR A O 1
ATOM 642 N N . SER A 1 80 ? 27.563 -5.650 -22.590 1.00 97.06 80 SER A N 1
ATOM 643 C CA . SER A 1 80 ? 27.703 -5.162 -21.223 1.00 97.06 80 SER A CA 1
ATOM 644 C C . SER A 1 80 ? 26.583 -4.185 -20.895 1.00 97.06 80 SER A C 1
ATOM 646 O O . SER A 1 80 ? 26.078 -3.474 -21.768 1.00 97.06 80 SER A O 1
ATOM 648 N N . LEU A 1 81 ? 26.183 -4.177 -19.626 1.00 96.62 81 LEU A N 1
ATOM 649 C CA . LEU A 1 81 ? 25.197 -3.255 -19.087 1.00 96.62 81 LEU A CA 1
ATOM 650 C C . LEU A 1 81 ? 25.545 -2.959 -17.629 1.00 96.62 81 LEU A C 1
ATOM 652 O O . LEU A 1 81 ? 25.477 -3.843 -16.775 1.00 96.62 81 LEU A O 1
ATOM 656 N N . HIS A 1 82 ? 25.873 -1.706 -17.346 1.00 96.81 82 HIS A N 1
ATOM 657 C CA . HIS A 1 82 ? 26.022 -1.184 -15.996 1.00 96.81 82 HIS A CA 1
ATOM 658 C C . HIS A 1 82 ? 24.871 -0.230 -15.703 1.00 96.81 82 HIS A C 1
ATOM 660 O O . HIS A 1 82 ? 24.606 0.689 -16.475 1.00 96.81 82 HIS A O 1
ATOM 666 N N . LEU A 1 83 ? 24.185 -0.455 -14.583 1.00 95.12 83 LEU A N 1
ATOM 667 C CA . LEU A 1 83 ? 23.059 0.355 -14.130 1.00 95.12 83 LEU A CA 1
ATOM 668 C C . LEU A 1 83 ? 23.357 0.912 -12.747 1.00 95.12 83 LEU A C 1
ATOM 670 O O . LEU A 1 83 ? 23.821 0.186 -11.868 1.00 95.12 83 LEU A O 1
ATOM 674 N N . GLN A 1 84 ? 23.033 2.181 -12.538 1.00 92.56 84 GLN A N 1
ATOM 675 C CA . GLN A 1 84 ? 23.095 2.815 -11.228 1.00 92.56 84 GLN A CA 1
ATOM 676 C C . GLN A 1 84 ? 21.809 3.590 -10.965 1.00 92.56 84 GLN A C 1
ATOM 678 O O . GLN A 1 84 ? 21.272 4.259 -11.851 1.00 92.56 84 GLN A O 1
ATOM 683 N N . ARG A 1 85 ? 21.317 3.506 -9.724 1.00 90.19 85 ARG A N 1
ATOM 684 C CA . ARG A 1 85 ? 20.198 4.331 -9.265 1.00 90.19 85 ARG A CA 1
ATOM 685 C C . ARG A 1 85 ? 20.608 5.799 -9.335 1.00 90.19 85 ARG A C 1
ATOM 687 O O . ARG A 1 85 ? 21.659 6.165 -8.816 1.00 90.19 85 ARG A O 1
ATOM 694 N N . LYS A 1 86 ? 19.735 6.637 -9.890 1.00 86.50 86 LYS A N 1
ATOM 695 C CA . LYS A 1 86 ? 19.818 8.089 -9.746 1.00 86.50 86 LYS A CA 1
ATOM 696 C C . LYS A 1 86 ? 18.574 8.620 -9.059 1.00 86.50 86 LYS A C 1
ATOM 698 O O . LYS A 1 86 ? 17.460 8.170 -9.311 1.00 86.50 86 LYS A O 1
ATOM 703 N N . GLU A 1 87 ? 18.773 9.605 -8.200 1.00 80.00 87 GLU A N 1
ATOM 704 C CA . GLU A 1 87 ? 17.680 10.422 -7.692 1.00 80.00 87 GLU A CA 1
ATOM 705 C C . GLU A 1 87 ? 17.593 11.665 -8.565 1.00 80.00 87 GLU A C 1
ATOM 707 O O . GLU A 1 87 ? 18.581 12.374 -8.748 1.00 80.00 87 GLU A O 1
ATOM 712 N N . LYS A 1 88 ? 16.420 11.908 -9.147 1.00 79.81 88 LYS A N 1
ATOM 713 C CA . LYS A 1 88 ? 16.173 13.095 -9.961 1.00 79.81 88 LYS A CA 1
ATOM 714 C C . LYS A 1 88 ? 15.053 13.889 -9.323 1.00 79.81 88 LYS A C 1
ATOM 716 O O . LYS A 1 88 ? 14.086 13.302 -8.855 1.00 79.81 88 LYS A O 1
ATOM 721 N N . VAL A 1 89 ? 15.171 15.209 -9.289 1.00 76.75 89 VAL A N 1
ATOM 722 C CA . VAL A 1 89 ? 14.089 16.083 -8.830 1.00 76.75 89 VAL A CA 1
ATOM 723 C C . VAL A 1 89 ? 13.434 16.693 -10.063 1.00 76.75 89 VAL A C 1
ATOM 725 O O . VAL A 1 89 ? 14.104 17.349 -10.855 1.00 76.75 89 VAL A O 1
ATOM 728 N N . ILE A 1 90 ? 12.141 16.443 -10.248 1.00 72.44 90 ILE A N 1
ATOM 729 C CA . ILE A 1 90 ? 11.327 16.975 -11.346 1.00 72.44 90 ILE A CA 1
ATOM 730 C C . ILE A 1 90 ? 10.211 17.803 -10.711 1.00 72.44 90 ILE A C 1
ATOM 732 O O . ILE A 1 90 ? 9.471 17.287 -9.874 1.00 72.44 90 ILE A O 1
ATOM 736 N N . GLU A 1 91 ? 10.123 19.091 -11.059 1.00 71.94 91 GLU A N 1
ATOM 737 C CA . GLU A 1 91 ? 9.104 20.023 -10.533 1.00 71.94 91 GLU A CA 1
ATOM 738 C C . GLU A 1 91 ? 9.000 20.012 -8.992 1.00 71.94 91 GLU A C 1
ATOM 740 O O . GLU A 1 91 ? 7.917 19.964 -8.405 1.00 71.94 91 GLU A O 1
ATOM 745 N N . GLY A 1 92 ? 10.152 19.980 -8.314 1.00 65.62 92 GLY A N 1
ATOM 746 C CA . GLY A 1 92 ? 10.224 19.944 -6.849 1.00 65.62 92 GLY A CA 1
ATOM 747 C C . GLY A 1 92 ? 9.843 18.601 -6.211 1.00 65.62 92 GLY A C 1
ATOM 748 O O . GLY A 1 92 ? 9.715 18.531 -4.992 1.00 65.62 92 GLY A O 1
ATOM 749 N N . ARG A 1 93 ? 9.665 17.523 -6.990 1.00 63.38 93 ARG A N 1
ATOM 750 C CA . ARG A 1 93 ? 9.409 16.163 -6.481 1.00 63.38 93 ARG A CA 1
ATOM 751 C C . ARG A 1 93 ? 10.549 15.217 -6.837 1.00 63.38 93 ARG A C 1
ATOM 753 O O . ARG A 1 93 ? 11.018 15.219 -7.971 1.00 63.38 93 ARG A O 1
ATOM 760 N N . LYS A 1 94 ? 10.947 14.350 -5.903 1.00 69.06 94 LYS A N 1
ATOM 761 C CA . LYS A 1 94 ? 11.846 13.226 -6.201 1.00 69.06 94 LYS A CA 1
ATOM 762 C C . LYS A 1 94 ? 11.146 12.253 -7.161 1.00 69.06 94 LYS A C 1
ATOM 764 O O . LYS A 1 94 ? 10.128 11.654 -6.825 1.00 69.06 94 LYS A O 1
ATOM 769 N N . ALA A 1 95 ? 11.684 12.121 -8.366 1.00 70.94 95 ALA A N 1
ATOM 770 C CA . ALA A 1 95 ? 11.321 11.116 -9.347 1.00 70.94 95 ALA A CA 1
ATOM 771 C C . ALA A 1 95 ? 12.083 9.825 -9.029 1.00 70.94 95 ALA A C 1
ATOM 773 O O . ALA A 1 95 ? 13.297 9.723 -9.226 1.00 70.94 95 ALA A O 1
ATOM 774 N N . TYR A 1 96 ? 11.357 8.847 -8.495 1.00 75.56 96 TYR A N 1
ATOM 775 C CA . TYR A 1 96 ? 11.890 7.523 -8.193 1.00 75.56 96 TYR A CA 1
ATOM 776 C C . TYR A 1 96 ? 11.939 6.644 -9.443 1.00 75.56 96 TYR A C 1
ATOM 778 O O . TYR A 1 96 ? 11.159 6.824 -10.378 1.00 75.56 96 TYR A O 1
ATOM 786 N N . GLY A 1 97 ? 12.846 5.664 -9.451 1.00 82.75 97 GLY A N 1
ATOM 787 C CA . GLY A 1 97 ? 12.996 4.759 -10.588 1.00 82.75 97 GLY A CA 1
ATOM 788 C C . GLY A 1 97 ? 13.754 5.353 -11.779 1.00 82.75 97 GLY A C 1
ATOM 789 O O . GLY A 1 97 ? 13.620 4.831 -12.887 1.00 82.75 97 GLY A O 1
ATOM 790 N N . TRP A 1 98 ? 14.526 6.424 -11.561 1.00 90.81 98 TRP A N 1
ATOM 791 C CA . TRP A 1 98 ? 15.480 6.961 -12.532 1.00 90.81 98 TRP A CA 1
ATOM 792 C C . TRP A 1 98 ? 16.809 6.208 -12.433 1.00 90.81 98 TRP A C 1
ATOM 794 O O . TRP A 1 98 ? 17.280 5.880 -11.340 1.00 90.81 98 TRP A O 1
ATOM 804 N N . VAL A 1 99 ? 17.429 5.938 -13.577 1.00 94.12 99 VAL A N 1
ATOM 805 C CA . VAL A 1 99 ? 18.712 5.233 -13.650 1.00 94.12 99 VAL A CA 1
ATOM 806 C C . VAL A 1 99 ? 19.670 5.968 -14.569 1.00 94.12 99 VAL A C 1
ATOM 808 O O . VAL A 1 99 ? 19.252 6.549 -15.570 1.00 94.12 99 VAL A O 1
ATOM 811 N N . SER A 1 100 ? 20.957 5.924 -14.239 1.00 96.12 100 SER A N 1
ATOM 812 C CA . SER A 1 100 ? 22.011 6.078 -15.238 1.00 96.12 100 SER A CA 1
ATOM 813 C C . SER A 1 100 ? 22.447 4.708 -15.724 1.00 96.12 100 SER A C 1
ATOM 815 O O . SER A 1 100 ? 22.509 3.752 -14.945 1.00 96.12 100 SER A O 1
ATOM 817 N N . PHE A 1 101 ? 22.749 4.621 -17.009 1.00 97.31 101 PHE A N 1
ATOM 818 C CA . PHE A 1 101 ? 23.151 3.390 -17.660 1.00 97.31 101 PHE A CA 1
ATOM 819 C C . PHE A 1 101 ? 24.364 3.613 -18.554 1.00 97.31 101 PHE A C 1
ATOM 821 O O . PHE A 1 101 ? 24.531 4.673 -19.157 1.00 97.31 101 PHE A O 1
ATOM 828 N N . ASP A 1 102 ? 25.183 2.579 -18.650 1.00 98.06 102 ASP A N 1
ATOM 829 C CA . ASP A 1 102 ? 26.298 2.477 -19.578 1.00 98.06 102 ASP A CA 1
ATOM 830 C C . ASP A 1 102 ? 26.258 1.083 -20.194 1.00 98.06 102 ASP A C 1
ATOM 832 O O . ASP A 1 102 ? 26.335 0.079 -19.481 1.00 98.06 102 ASP A O 1
ATOM 836 N N . LEU A 1 103 ? 26.039 1.019 -21.502 1.00 97.50 103 LEU A N 1
ATOM 837 C CA . LEU A 1 103 ? 25.842 -0.233 -22.215 1.00 97.50 103 LEU A CA 1
ATOM 838 C C . LEU A 1 103 ? 26.698 -0.293 -23.472 1.00 97.50 103 LEU A C 1
ATOM 840 O O . LEU A 1 103 ? 26.927 0.718 -24.139 1.00 97.50 103 LEU A O 1
ATOM 844 N N . THR A 1 104 ? 27.141 -1.500 -23.808 1.00 98.06 104 THR A N 1
ATOM 845 C CA . THR A 1 104 ? 27.857 -1.780 -25.057 1.00 98.06 104 THR A CA 1
ATOM 846 C C . THR A 1 104 ? 27.004 -2.679 -25.939 1.00 98.06 104 THR A C 1
ATOM 848 O O . THR A 1 104 ? 26.483 -3.703 -25.490 1.00 98.06 104 THR A O 1
ATOM 851 N N . LEU A 1 105 ? 26.845 -2.270 -27.195 1.00 96.94 105 LEU A N 1
ATOM 852 C CA . LEU A 1 105 ? 26.119 -2.992 -28.229 1.00 96.94 105 LEU A CA 1
ATOM 853 C C . LEU A 1 105 ? 27.081 -3.508 -29.291 1.00 96.94 105 LEU A C 1
ATOM 855 O O . LEU A 1 105 ? 27.971 -2.784 -29.733 1.00 96.94 105 LEU A O 1
ATOM 859 N N . GLU A 1 106 ? 26.821 -4.719 -29.765 1.00 97.50 106 GLU A N 1
ATOM 860 C CA . GLU A 1 106 ? 27.374 -5.259 -31.003 1.00 97.50 106 GLU A CA 1
ATOM 861 C C . GLU A 1 106 ? 26.255 -5.367 -32.039 1.00 97.50 106 GLU A C 1
ATOM 863 O O . GLU A 1 106 ? 25.316 -6.152 -31.877 1.00 97.50 106 GLU A O 1
ATOM 868 N N . ALA A 1 107 ? 26.344 -4.576 -33.104 1.00 97.00 107 ALA A N 1
ATOM 869 C CA . ALA A 1 107 ? 25.397 -4.598 -34.208 1.00 97.00 107 ALA A CA 1
ATOM 870 C C . ALA A 1 107 ? 25.968 -5.426 -35.365 1.00 97.00 107 ALA A C 1
ATOM 872 O O . ALA A 1 107 ? 26.908 -4.999 -36.034 1.00 97.00 107 ALA A O 1
ATOM 873 N N . TYR A 1 108 ? 25.425 -6.624 -35.578 1.00 96.38 108 TYR A N 1
ATOM 874 C CA . TYR A 1 108 ? 25.935 -7.583 -36.558 1.00 96.38 108 TYR A CA 1
ATOM 875 C C . TYR A 1 108 ? 25.402 -7.289 -37.963 1.00 96.38 108 TYR A C 1
ATOM 877 O O . TYR A 1 108 ? 24.234 -6.939 -38.126 1.00 96.38 108 TYR A O 1
ATOM 885 N N . TYR A 1 109 ? 26.237 -7.500 -38.979 1.00 95.88 109 TYR A N 1
ATOM 886 C CA . TYR A 1 109 ? 25.902 -7.370 -40.400 1.00 95.88 109 TYR A CA 1
ATOM 887 C C . TYR A 1 109 ? 26.594 -8.447 -41.237 1.00 95.88 109 TYR A C 1
ATOM 889 O O . TYR A 1 109 ? 27.565 -9.069 -40.808 1.00 95.88 109 TYR A O 1
ATOM 897 N N . SER A 1 110 ? 26.101 -8.680 -42.450 1.00 95.94 110 SER A N 1
ATOM 898 C CA . SER A 1 110 ? 26.748 -9.557 -43.427 1.00 95.94 110 SER A CA 1
ATOM 899 C C . SER A 1 110 ? 26.410 -9.098 -44.841 1.00 95.94 110 SER A C 1
ATOM 901 O O . SER A 1 110 ? 25.251 -9.204 -45.230 1.00 95.94 110 SER A O 1
ATOM 903 N N . PRO A 1 111 ? 27.394 -8.682 -45.657 1.00 90.75 111 PRO A N 1
ATOM 904 C CA . PRO A 1 111 ? 27.144 -8.358 -47.061 1.00 90.75 111 PRO A CA 1
ATOM 905 C C . PRO A 1 111 ? 26.636 -9.560 -47.876 1.00 90.75 111 PRO A C 1
ATOM 907 O O . PRO A 1 111 ? 25.907 -9.384 -48.846 1.00 90.75 111 PRO A O 1
ATOM 910 N N . LYS A 1 112 ? 27.006 -10.788 -47.478 1.00 91.75 112 LYS A N 1
ATOM 911 C CA . LYS A 1 112 ? 26.682 -12.038 -48.188 1.00 91.75 112 LYS A CA 1
ATOM 912 C C . LYS A 1 112 ? 25.307 -12.600 -47.820 1.00 91.75 112 LYS A C 1
ATOM 914 O O . LYS A 1 112 ? 24.596 -13.085 -48.692 1.00 91.75 112 LYS A O 1
ATOM 919 N N . TYR A 1 113 ? 24.944 -12.555 -46.537 1.00 90.94 113 TYR A N 1
ATOM 920 C CA . TYR A 1 113 ? 23.714 -13.157 -46.004 1.00 90.94 113 TYR A CA 1
ATOM 921 C C . TYR A 1 113 ? 22.678 -12.113 -45.563 1.00 90.94 113 TYR A C 1
ATOM 923 O O . TYR A 1 113 ? 21.806 -12.407 -44.742 1.00 90.94 113 TYR A O 1
ATOM 931 N N . ALA A 1 114 ? 22.781 -10.881 -46.065 1.00 90.94 114 ALA A N 1
ATOM 932 C CA . ALA A 1 114 ? 21.834 -9.824 -45.748 1.00 90.94 114 ALA A CA 1
ATOM 933 C C . ALA A 1 114 ? 20.430 -10.138 -46.262 1.00 90.94 114 ALA A C 1
ATOM 935 O O . ALA A 1 114 ? 20.217 -10.367 -47.450 1.00 90.94 114 ALA A O 1
ATOM 936 N N . ILE A 1 115 ? 19.457 -10.077 -45.358 1.00 91.19 115 ILE A N 1
ATOM 937 C CA . ILE A 1 115 ? 18.026 -10.213 -45.675 1.00 91.19 115 ILE A CA 1
ATOM 938 C C . ILE A 1 115 ? 17.249 -9.000 -45.137 1.00 91.19 115 ILE A C 1
ATOM 940 O O . ILE A 1 115 ? 16.161 -8.677 -45.617 1.00 91.19 115 ILE A O 1
ATOM 944 N N . LEU A 1 116 ? 17.809 -8.292 -44.151 1.00 91.38 116 LEU A N 1
ATOM 945 C CA . LEU A 1 116 ? 17.203 -7.103 -43.570 1.00 91.38 116 LEU A CA 1
ATOM 946 C C . LEU A 1 116 ? 17.419 -5.893 -44.488 1.00 91.38 116 LEU A C 1
ATOM 948 O O . LEU A 1 116 ? 18.555 -5.536 -44.793 1.00 91.38 116 LEU A O 1
ATOM 952 N N . LYS A 1 117 ? 16.326 -5.250 -44.910 1.00 87.75 117 LYS A N 1
ATOM 953 C CA . LYS A 1 117 ? 16.369 -4.034 -45.733 1.00 87.75 117 LYS A CA 1
ATOM 954 C C . LYS A 1 117 ? 16.611 -2.788 -44.881 1.00 87.75 117 LYS A C 1
ATOM 956 O O . LYS A 1 117 ? 16.195 -2.729 -43.722 1.00 87.75 117 LYS A O 1
ATOM 961 N N . GLU A 1 118 ? 17.249 -1.785 -45.479 1.00 85.62 118 GLU A N 1
ATOM 962 C CA . GLU A 1 118 ? 17.360 -0.451 -44.893 1.00 85.62 118 GLU A CA 1
ATOM 963 C C . GLU A 1 118 ? 16.120 0.415 -45.201 1.00 85.62 118 GLU A C 1
ATOM 965 O O . GLU A 1 118 ? 15.526 0.270 -46.270 1.00 85.62 118 GLU A O 1
ATOM 970 N N . PRO A 1 119 ? 15.718 1.314 -44.281 1.00 87.94 119 PRO A N 1
ATOM 971 C CA . PRO A 1 119 ? 16.286 1.478 -42.945 1.00 87.94 119 PRO A CA 1
ATOM 972 C C . PRO A 1 119 ? 15.840 0.324 -42.030 1.00 87.94 119 PRO A C 1
ATOM 974 O O . PRO A 1 119 ? 14.728 -0.182 -42.170 1.00 87.94 119 PRO A O 1
ATOM 977 N N . TRP A 1 120 ? 16.685 -0.093 -41.075 1.00 92.56 120 TRP A N 1
ATOM 978 C CA . TRP A 1 120 ? 16.394 -1.281 -40.252 1.00 92.56 120 TRP A CA 1
ATOM 979 C C . TRP A 1 120 ? 15.001 -1.180 -39.611 1.00 92.56 120 TRP A C 1
ATOM 981 O O . TRP A 1 120 ? 14.681 -0.119 -39.060 1.00 92.56 120 TRP A O 1
ATOM 991 N N . PRO A 1 121 ? 14.156 -2.219 -39.695 1.00 90.25 121 PRO A N 1
ATOM 992 C CA . PRO A 1 121 ? 12.755 -2.124 -39.318 1.00 90.25 121 PRO A CA 1
ATOM 993 C C . PRO A 1 121 ? 12.583 -2.016 -37.803 1.00 90.25 121 PRO A C 1
ATOM 995 O O . PRO A 1 121 ? 13.184 -2.766 -37.033 1.00 90.25 121 PRO A O 1
ATOM 998 N N . VAL A 1 122 ? 11.688 -1.121 -37.390 1.00 88.88 122 VAL A N 1
ATOM 999 C CA . VAL A 1 122 ? 11.201 -1.005 -36.012 1.00 88.88 122 VAL A CA 1
ATOM 1000 C C . VAL A 1 122 ? 9.831 -1.669 -35.941 1.00 88.88 122 VAL A C 1
ATOM 1002 O O . VAL A 1 122 ? 8.942 -1.350 -36.727 1.00 88.88 122 VAL A O 1
ATOM 1005 N N . GLN A 1 123 ? 9.657 -2.617 -35.021 1.00 82.88 123 GLN A N 1
ATOM 1006 C CA . GLN A 1 123 ? 8.358 -3.253 -34.803 1.00 82.88 123 GLN A CA 1
ATOM 1007 C C . GLN A 1 123 ? 7.444 -2.293 -34.039 1.00 82.88 123 GLN A C 1
ATOM 1009 O O . GLN A 1 123 ? 7.704 -1.980 -32.879 1.00 82.88 123 GLN A O 1
ATOM 1014 N N . VAL A 1 124 ? 6.372 -1.851 -34.692 1.00 75.50 124 VAL A N 1
ATOM 1015 C CA . VAL A 1 124 ? 5.339 -0.986 -34.109 1.00 75.50 124 VAL A CA 1
ATOM 1016 C C . VAL A 1 124 ? 4.139 -1.843 -33.697 1.00 75.50 124 VAL A C 1
ATOM 1018 O O . VAL A 1 124 ? 3.842 -2.843 -34.346 1.00 75.50 124 VAL A O 1
ATOM 1021 N N . GLY A 1 125 ? 3.461 -1.477 -32.607 1.00 75.56 125 GLY A N 1
ATOM 1022 C CA . GLY A 1 125 ? 2.220 -2.130 -32.163 1.00 75.56 125 GLY A CA 1
ATOM 1023 C C . GLY A 1 125 ? 2.396 -3.418 -31.353 1.00 75.56 125 GLY A C 1
ATOM 1024 O O . GLY A 1 125 ? 1.416 -3.954 -30.852 1.00 75.56 125 GLY A O 1
ATOM 1025 N N . ILE A 1 126 ? 3.627 -3.906 -31.176 1.00 81.25 126 ILE A N 1
ATOM 1026 C CA . ILE A 1 126 ? 3.918 -4.962 -30.198 1.00 81.25 126 ILE A CA 1
ATOM 1027 C C . ILE A 1 126 ? 4.204 -4.286 -28.861 1.00 81.25 126 ILE A C 1
ATOM 1029 O O . ILE A 1 126 ? 5.115 -3.461 -28.781 1.00 81.25 126 ILE A O 1
ATOM 1033 N N . GLU A 1 127 ? 3.463 -4.623 -27.814 1.00 83.50 127 GLU A N 1
ATOM 1034 C CA . GLU A 1 127 ? 3.748 -4.113 -26.475 1.00 83.50 127 GLU A CA 1
ATOM 1035 C C . GLU A 1 127 ? 4.922 -4.867 -25.849 1.00 83.50 127 GLU A C 1
ATOM 1037 O O . GLU A 1 127 ? 4.976 -6.099 -25.849 1.00 83.50 127 GLU A O 1
ATOM 1042 N N . ALA A 1 128 ? 5.887 -4.111 -25.327 1.00 85.19 128 ALA A N 1
ATOM 1043 C CA . ALA A 1 128 ? 6.930 -4.682 -24.492 1.00 85.19 128 ALA A CA 1
ATOM 1044 C C . ALA A 1 128 ? 6.316 -5.117 -23.146 1.00 85.19 128 ALA A C 1
ATOM 1046 O O . ALA A 1 128 ? 5.454 -4.404 -22.624 1.00 85.19 128 ALA A O 1
ATOM 1047 N N . PRO A 1 129 ? 6.759 -6.239 -22.553 1.00 86.69 129 PRO A N 1
ATOM 1048 C CA . PRO A 1 129 ? 6.281 -6.681 -21.250 1.00 86.69 129 PRO A CA 1
ATOM 1049 C C . PRO A 1 129 ? 6.434 -5.593 -20.186 1.00 86.69 129 PRO A C 1
ATOM 1051 O O . PRO A 1 129 ? 7.413 -4.847 -20.170 1.00 86.69 129 PRO A O 1
ATOM 1054 N N . VAL A 1 130 ? 5.487 -5.528 -19.255 1.00 81.62 130 VAL A N 1
ATOM 1055 C CA . VAL A 1 130 ? 5.634 -4.677 -18.073 1.00 81.62 130 VAL A CA 1
ATOM 1056 C C . VAL A 1 130 ? 6.528 -5.405 -17.071 1.00 81.62 130 VAL A C 1
ATOM 1058 O O . VAL A 1 130 ? 6.255 -6.546 -16.708 1.00 81.62 130 VAL A O 1
ATOM 1061 N N . THR A 1 131 ? 7.594 -4.746 -16.615 1.00 79.94 131 THR A N 1
ATOM 1062 C CA . THR A 1 131 ? 8.454 -5.248 -15.535 1.00 79.94 131 THR A CA 1
ATOM 1063 C C . THR A 1 131 ? 8.269 -4.424 -14.269 1.00 79.94 131 THR A C 1
ATOM 1065 O O . THR A 1 131 ? 8.015 -3.216 -14.323 1.00 79.94 131 THR A O 1
ATOM 1068 N N . TYR A 1 132 ? 8.466 -5.066 -13.117 1.00 79.00 132 TYR A N 1
ATOM 1069 C CA . TYR A 1 132 ? 8.665 -4.352 -11.863 1.00 79.00 132 TYR A CA 1
ATOM 1070 C C . TYR A 1 132 ? 9.919 -3.468 -11.959 1.00 79.00 132 TYR A C 1
ATOM 1072 O O . TYR A 1 132 ? 10.932 -3.870 -12.538 1.00 79.00 132 TYR A O 1
ATOM 1080 N N . ASN A 1 133 ? 9.850 -2.254 -11.407 1.00 81.50 133 ASN A N 1
ATOM 1081 C CA . ASN A 1 133 ? 10.979 -1.332 -11.387 1.00 81.50 133 ASN A CA 1
ATOM 1082 C C . ASN A 1 133 ? 11.861 -1.614 -10.165 1.00 81.50 133 ASN A C 1
ATOM 1084 O O . ASN A 1 133 ? 11.567 -1.155 -9.065 1.00 81.50 133 ASN A O 1
ATOM 1088 N N . PHE A 1 134 ? 12.967 -2.330 -10.375 1.00 81.12 134 PHE A N 1
ATOM 1089 C CA . PHE A 1 134 ? 13.924 -2.680 -9.316 1.00 81.12 134 PHE A CA 1
ATOM 1090 C C . PHE A 1 134 ? 14.601 -1.467 -8.659 1.00 81.12 134 PHE A C 1
ATOM 1092 O O . PHE A 1 134 ? 15.164 -1.590 -7.576 1.00 81.12 134 PHE A O 1
ATOM 1099 N N . PHE A 1 135 ? 14.542 -0.297 -9.301 1.00 84.31 135 PHE A N 1
ATOM 1100 C CA . PHE A 1 135 ? 15.102 0.961 -8.805 1.00 84.31 135 PHE A CA 1
ATOM 1101 C C . PHE A 1 135 ? 14.047 1.858 -8.153 1.00 84.31 135 PHE A C 1
ATOM 1103 O O . PHE A 1 135 ? 14.353 2.980 -7.737 1.00 84.31 135 PHE A O 1
ATOM 1110 N N . TYR A 1 136 ? 12.805 1.382 -8.058 1.00 78.75 136 TYR A N 1
ATOM 1111 C CA . TYR A 1 136 ? 11.808 2.007 -7.212 1.00 78.75 136 TYR A CA 1
ATOM 1112 C C . TYR A 1 136 ? 12.074 1.593 -5.761 1.00 78.75 136 TYR A C 1
ATOM 1114 O O . TYR A 1 136 ? 12.183 0.395 -5.483 1.00 78.75 136 TYR A O 1
ATOM 1122 N N . PRO A 1 137 ? 12.226 2.544 -4.827 1.00 73.06 137 PRO A N 1
ATOM 1123 C CA . PRO A 1 137 ? 12.485 2.190 -3.445 1.00 73.06 137 PRO A CA 1
ATOM 1124 C C . PRO A 1 137 ? 11.262 1.472 -2.864 1.00 73.06 137 PRO A C 1
ATOM 1126 O O . PRO A 1 137 ? 10.132 1.931 -3.021 1.00 73.06 137 PRO A O 1
ATOM 1129 N N . LEU A 1 138 ? 11.497 0.353 -2.174 1.00 73.38 138 LEU A N 1
ATOM 1130 C CA . LEU A 1 138 ? 1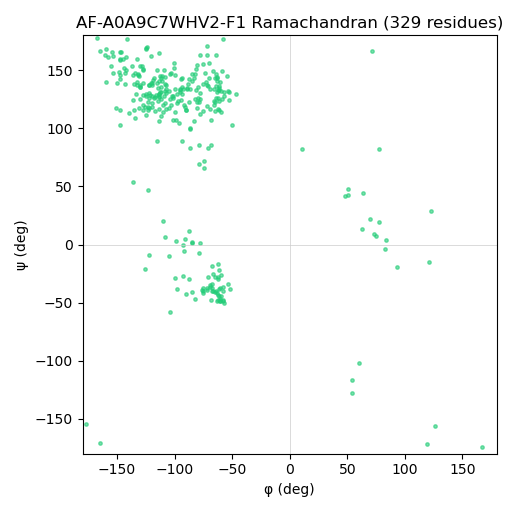0.441 -0.356 -1.442 1.00 73.38 138 LEU A CA 1
ATOM 1131 C C . LEU A 1 138 ? 9.884 0.487 -0.294 1.00 73.38 138 LEU A C 1
ATOM 1133 O O . LEU A 1 138 ? 8.736 0.305 0.082 1.00 73.38 138 LEU A O 1
ATOM 1137 N N . ILE A 1 139 ? 10.708 1.389 0.247 1.00 77.69 139 ILE A N 1
ATOM 1138 C CA . ILE A 1 139 ? 10.357 2.346 1.292 1.00 77.69 139 ILE A CA 1
ATOM 1139 C C . ILE A 1 139 ? 10.755 3.737 0.792 1.00 77.69 139 ILE A C 1
ATOM 1141 O O . ILE A 1 139 ? 11.936 4.001 0.557 1.00 77.69 139 ILE A O 1
ATOM 1145 N N . LEU A 1 140 ? 9.781 4.621 0.594 1.00 74.06 140 LEU A N 1
ATOM 1146 C CA . LEU A 1 140 ? 9.998 6.003 0.199 1.00 74.06 140 LEU A CA 1
ATOM 1147 C C . LEU A 1 140 ? 10.789 6.716 1.307 1.00 74.06 140 LEU A C 1
ATOM 1149 O O . LEU A 1 140 ? 10.393 6.644 2.469 1.00 74.06 140 LEU A O 1
ATOM 1153 N N . PRO A 1 141 ? 11.870 7.438 0.967 1.00 73.81 141 PRO A N 1
ATOM 1154 C CA . PRO A 1 141 ? 12.639 8.200 1.951 1.00 73.81 141 PRO A CA 1
ATOM 1155 C C . PRO A 1 141 ? 11.840 9.368 2.546 1.00 73.81 141 PRO A C 1
ATOM 1157 O O . PRO A 1 141 ? 12.124 9.804 3.655 1.00 73.81 141 PRO A O 1
ATOM 1160 N N . GLU A 1 142 ? 10.843 9.875 1.818 1.00 79.12 142 GLU A N 1
ATOM 1161 C CA . GLU A 1 142 ? 9.957 10.953 2.254 1.00 79.12 142 GLU A CA 1
ATOM 1162 C C . GLU A 1 142 ? 8.508 10.606 1.904 1.00 79.12 142 GLU A C 1
ATOM 1164 O O . GLU A 1 142 ? 8.217 10.111 0.809 1.00 79.12 142 GLU A O 1
ATOM 1169 N N . LEU A 1 143 ? 7.593 10.887 2.833 1.00 83.25 143 LEU A N 1
ATOM 1170 C CA . LEU A 1 143 ? 6.167 10.642 2.644 1.00 83.25 143 LEU A CA 1
ATOM 1171 C C . LEU A 1 143 ? 5.569 11.659 1.656 1.00 83.25 143 LEU A C 1
ATOM 1173 O O . LEU A 1 143 ? 5.908 12.845 1.706 1.00 83.25 143 LEU A O 1
ATOM 1177 N N . PRO A 1 144 ? 4.665 11.229 0.758 1.00 83.94 144 PRO A N 1
ATOM 1178 C CA . PRO A 1 144 ? 4.033 12.133 -0.195 1.00 83.94 144 PRO A CA 1
ATOM 1179 C C . PRO A 1 144 ? 3.181 13.178 0.541 1.00 83.94 144 PRO A C 1
ATOM 1181 O O . PRO A 1 144 ? 2.425 12.801 1.426 1.00 83.94 144 PRO A O 1
ATOM 1184 N N . PRO A 1 145 ? 3.223 14.469 0.168 1.00 86.81 145 PRO A N 1
ATOM 1185 C CA . PRO A 1 145 ? 2.501 15.521 0.885 1.00 86.81 145 PRO A CA 1
ATOM 1186 C C . PRO A 1 145 ? 0.975 15.345 0.825 1.00 86.81 145 PRO A C 1
ATOM 1188 O O . PRO A 1 145 ? 0.424 14.945 -0.204 1.00 86.81 145 PRO A O 1
ATOM 1191 N N . ASN A 1 146 ? 0.277 15.740 1.897 1.00 89.81 146 ASN A N 1
ATOM 1192 C CA . ASN A 1 146 ? -1.186 15.670 2.019 1.00 89.81 146 ASN A CA 1
ATOM 1193 C C . ASN A 1 146 ? -1.925 16.750 1.191 1.00 89.81 146 ASN A C 1
ATOM 1195 O O . ASN A 1 146 ? -2.543 17.658 1.741 1.00 89.81 146 ASN A O 1
ATOM 1199 N N . LYS A 1 147 ? -1.843 16.682 -0.141 1.00 87.88 147 LYS A N 1
ATOM 1200 C CA . LYS A 1 147 ? -2.388 17.705 -1.062 1.00 87.88 147 LYS A CA 1
ATOM 1201 C C . LYS A 1 147 ? -3.908 17.768 -1.113 1.00 87.88 147 LYS A C 1
ATOM 1203 O O . LYS A 1 147 ? -4.472 18.842 -1.264 1.00 87.88 147 LYS A O 1
ATOM 1208 N N . GLU A 1 148 ? -4.554 16.618 -0.977 1.00 88.31 148 GLU A N 1
ATOM 1209 C CA . GLU A 1 148 ? -6.015 16.505 -0.936 1.00 88.31 148 GLU A CA 1
ATOM 1210 C C . GLU A 1 148 ? -6.582 16.894 0.436 1.00 88.31 148 GLU A C 1
ATOM 1212 O O . GLU A 1 148 ? -7.788 16.819 0.648 1.00 88.31 148 GLU A O 1
ATOM 1217 N N . ASN A 1 149 ? -5.715 17.293 1.376 1.00 90.31 149 ASN A N 1
ATOM 1218 C CA . ASN A 1 149 ? -6.086 17.611 2.743 1.00 90.31 149 ASN A CA 1
ATOM 1219 C C . ASN A 1 149 ? -6.932 16.483 3.362 1.00 90.31 149 ASN A C 1
ATOM 1221 O O . ASN A 1 149 ? -7.984 16.726 3.944 1.00 90.31 149 ASN A O 1
ATOM 1225 N N . LEU A 1 150 ? -6.499 15.228 3.223 1.00 94.81 150 LEU A N 1
ATOM 1226 C CA . LEU A 1 150 ? -7.191 14.072 3.794 1.00 94.81 150 LEU A CA 1
ATOM 1227 C C . LEU A 1 150 ? -7.057 14.053 5.327 1.00 94.81 150 LEU A C 1
ATOM 1229 O O . LEU A 1 150 ? -6.107 14.640 5.863 1.00 94.81 150 LEU A O 1
ATOM 1233 N N . PRO A 1 151 ? -7.973 13.391 6.057 1.00 94.38 151 PRO A N 1
ATOM 1234 C CA . PRO A 1 151 ? -7.873 13.229 7.509 1.00 94.38 151 PRO A CA 1
ATOM 1235 C C . PRO A 1 151 ? -6.564 12.545 7.927 1.00 94.38 151 PRO A C 1
ATOM 1237 O O . PRO A 1 151 ? -6.201 11.514 7.366 1.00 94.38 151 PRO A O 1
ATOM 1240 N N . GLU A 1 152 ? -5.848 13.108 8.902 1.00 95.25 152 GLU A N 1
ATOM 1241 C CA . GLU A 1 152 ? -4.630 12.509 9.467 1.00 95.25 152 GLU A CA 1
ATOM 1242 C C . GLU A 1 152 ? -5.012 11.637 10.669 1.00 95.25 152 GLU A C 1
ATOM 1244 O O . GLU A 1 152 ? -5.577 12.139 11.636 1.00 95.25 152 GLU A O 1
ATOM 1249 N N . VAL A 1 153 ? -4.729 10.333 10.600 1.00 94.81 153 VAL A N 1
ATOM 1250 C CA . VAL 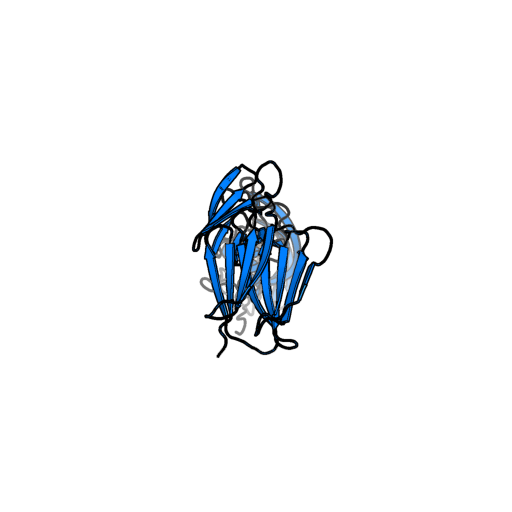A 1 153 ? -5.115 9.362 11.646 1.00 94.81 153 VAL A CA 1
ATOM 1251 C C . VAL A 1 153 ? -4.064 9.257 12.748 1.00 94.81 153 VAL A C 1
ATOM 1253 O O . VAL A 1 153 ? -4.392 8.978 13.900 1.00 94.81 153 VAL A O 1
ATOM 1256 N N . GLU A 1 154 ? -2.794 9.480 12.420 1.00 90.75 154 GLU A N 1
ATOM 1257 C CA . GLU A 1 154 ? -1.724 9.422 13.409 1.00 90.75 154 GLU A CA 1
ATOM 1258 C C . GLU A 1 154 ? -1.884 10.546 14.445 1.00 90.75 154 GLU A C 1
ATOM 1260 O O . GLU A 1 154 ? -1.926 11.732 14.112 1.00 90.75 154 GLU A O 1
ATOM 1265 N N . GLY A 1 155 ? -2.029 10.157 15.716 1.00 87.81 155 GLY A N 1
ATOM 1266 C CA . GLY A 1 155 ? -2.335 11.075 16.817 1.00 87.81 155 GLY A CA 1
ATOM 1267 C C . GLY A 1 155 ? -3.790 11.562 16.869 1.00 87.81 155 GLY A C 1
ATOM 1268 O O . GLY A 1 155 ? -4.099 12.439 17.674 1.00 87.81 155 GLY A O 1
ATOM 1269 N N . ALA A 1 156 ? -4.687 11.027 16.036 1.00 93.12 156 ALA A N 1
ATOM 1270 C CA . ALA A 1 156 ? -6.106 11.366 16.081 1.00 93.12 156 ALA A CA 1
ATOM 1271 C C . ALA A 1 156 ? -6.827 10.703 17.266 1.00 93.12 156 ALA A C 1
ATOM 1273 O O . ALA A 1 156 ? -6.436 9.640 17.747 1.00 93.12 156 ALA A O 1
ATOM 1274 N N . LYS A 1 157 ? -7.933 11.312 17.705 1.00 89.56 157 LYS A N 1
ATOM 1275 C CA . LYS A 1 157 ? -8.858 10.750 18.702 1.00 89.56 157 LYS A CA 1
ATOM 1276 C C . LYS A 1 157 ? -10.164 10.320 18.032 1.00 89.56 157 LYS A C 1
ATOM 1278 O O . LYS A 1 157 ? -10.707 11.061 17.215 1.00 89.56 157 LYS A O 1
ATOM 1283 N N . LEU A 1 158 ? -10.694 9.153 18.395 1.00 86.31 158 LEU A N 1
ATOM 1284 C CA . LEU A 1 158 ? -11.978 8.646 17.895 1.00 86.31 158 LEU A CA 1
ATOM 1285 C C . LEU A 1 158 ? -13.141 9.167 18.744 1.00 86.31 158 LEU A C 1
ATOM 1287 O O . LEU A 1 158 ? -13.418 8.614 19.783 1.00 86.31 158 LEU A O 1
ATOM 1291 N N . LEU A 1 159 ? -13.862 10.198 18.332 1.00 82.88 159 LEU A N 1
ATOM 1292 C CA . LEU A 1 159 ? -14.883 10.835 19.170 1.00 82.88 159 LEU A CA 1
ATOM 1293 C C . LEU A 1 159 ? -16.184 10.040 19.309 1.00 82.88 159 LEU A C 1
ATOM 1295 O O . LEU A 1 159 ? -16.764 9.997 20.391 1.00 82.88 159 LEU A O 1
ATOM 1299 N N . ALA A 1 160 ? -16.668 9.449 18.217 1.00 75.75 160 ALA A N 1
ATOM 1300 C CA . ALA A 1 160 ? -17.950 8.756 18.195 1.00 75.75 160 ALA A CA 1
ATOM 1301 C C . ALA A 1 160 ? -18.002 7.703 17.088 1.00 75.75 160 ALA A C 1
ATOM 1303 O O . ALA A 1 160 ? -17.348 7.837 16.052 1.00 75.75 160 ALA A O 1
ATOM 1304 N N . ILE A 1 161 ? -18.835 6.688 17.302 1.00 80.38 161 ILE A N 1
ATOM 1305 C CA . ILE A 1 161 ? -19.270 5.743 16.276 1.00 80.38 161 ILE A CA 1
ATOM 1306 C C . ILE A 1 161 ? -20.797 5.798 16.258 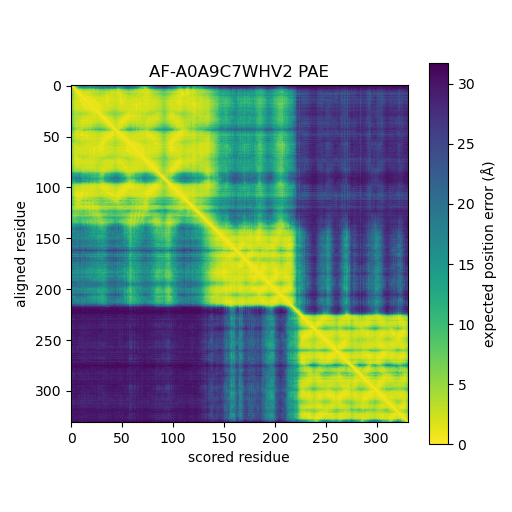1.00 80.38 161 ILE A C 1
ATOM 1308 O O . ILE A 1 161 ? -21.431 5.620 17.297 1.00 80.38 161 ILE A O 1
ATOM 1312 N N . THR A 1 162 ? -21.393 6.101 15.109 1.00 74.06 162 THR A N 1
ATOM 1313 C CA . THR A 1 162 ? -22.844 6.292 14.976 1.00 74.06 162 THR A CA 1
ATOM 1314 C C . THR A 1 162 ? -23.307 5.648 13.682 1.00 74.06 162 THR A C 1
ATOM 1316 O O . THR A 1 162 ? -22.925 6.082 12.595 1.00 74.06 162 THR A O 1
ATOM 1319 N N . GLY A 1 163 ? -24.106 4.583 13.783 1.00 74.25 163 GLY A N 1
ATOM 1320 C CA . GLY A 1 163 ? -24.427 3.763 12.616 1.00 74.25 163 GLY A CA 1
ATOM 1321 C C . GLY A 1 163 ? -23.146 3.282 11.926 1.00 74.25 163 GLY A C 1
ATOM 1322 O O . GLY A 1 163 ? -22.259 2.725 12.570 1.00 74.25 163 GLY A O 1
ATOM 1323 N N . ASP A 1 164 ? -23.028 3.507 10.620 1.00 76.50 164 ASP A N 1
ATOM 1324 C CA . ASP A 1 164 ? -21.854 3.150 9.812 1.00 76.50 164 ASP A CA 1
ATOM 1325 C C . ASP A 1 164 ? -20.729 4.199 9.820 1.00 76.50 164 ASP A C 1
ATOM 1327 O O . ASP A 1 164 ? -19.721 4.021 9.137 1.00 76.50 164 ASP A O 1
ATOM 1331 N N . ARG A 1 165 ? -20.889 5.288 10.581 1.00 82.94 165 ARG A N 1
ATOM 1332 C CA . ARG A 1 165 ? -19.954 6.414 10.602 1.00 82.94 165 ARG A CA 1
ATOM 1333 C C . ARG A 1 165 ? -19.073 6.422 11.839 1.00 82.94 165 ARG A C 1
ATOM 1335 O O . ARG A 1 165 ? -19.495 6.098 12.947 1.00 82.94 165 ARG A O 1
ATOM 1342 N N . VAL A 1 166 ? -17.856 6.896 11.630 1.00 87.38 166 VAL A N 1
ATOM 1343 C CA . VAL A 1 166 ? -16.811 7.107 12.625 1.00 87.38 166 VAL A CA 1
ATOM 1344 C C . VAL A 1 166 ? -16.426 8.574 12.591 1.00 87.38 166 VAL A C 1
ATOM 1346 O O . VAL A 1 166 ? -16.134 9.115 11.527 1.00 87.38 166 VAL A O 1
ATOM 1349 N N . TYR A 1 167 ? -16.413 9.224 13.747 1.00 87.69 167 TYR A N 1
ATOM 1350 C CA . TYR A 1 167 ? -16.020 10.620 13.882 1.00 87.69 167 TYR A CA 1
ATOM 1351 C C . TYR A 1 167 ? -14.656 10.689 14.545 1.00 87.69 167 TYR A C 1
ATOM 1353 O O . TYR A 1 167 ? -14.514 10.284 15.695 1.00 87.69 167 TYR A O 1
ATOM 1361 N N . ILE A 1 168 ? -13.654 11.207 13.843 1.00 93.00 168 ILE A N 1
ATOM 1362 C CA . ILE A 1 168 ? -12.304 11.388 14.380 1.00 93.00 168 ILE A CA 1
ATOM 1363 C C . ILE A 1 168 ? -11.955 12.871 14.464 1.00 93.00 168 ILE A C 1
ATOM 1365 O O . ILE A 1 168 ? -12.420 13.675 13.656 1.00 93.00 168 ILE A O 1
ATOM 1369 N N . LYS A 1 169 ? -11.113 13.227 15.432 1.00 88.62 169 LYS A N 1
ATOM 1370 C CA . LYS A 1 169 ? -10.467 14.536 15.528 1.00 88.62 169 LYS A CA 1
ATOM 1371 C C . LYS A 1 169 ? -8.975 14.350 15.322 1.00 88.62 169 LYS A C 1
ATOM 1373 O O . LYS A 1 169 ? -8.347 13.648 16.112 1.00 88.62 169 LYS A O 1
ATOM 1378 N N . ASP A 1 170 ? -8.426 14.935 14.266 1.00 90.56 170 ASP A N 1
ATOM 1379 C CA . ASP A 1 170 ? -6.988 14.866 14.004 1.00 90.56 170 ASP A CA 1
ATOM 1380 C C . ASP A 1 170 ? -6.182 15.738 14.989 1.00 90.56 170 ASP A C 1
ATOM 1382 O O . ASP A 1 170 ? -6.738 16.530 15.757 1.00 90.56 170 ASP A O 1
ATOM 1386 N N . ARG A 1 171 ? -4.848 15.615 14.964 1.00 88.31 171 ARG A N 1
ATOM 1387 C CA . ARG A 1 171 ? -3.941 16.417 15.811 1.00 88.31 171 ARG A CA 1
ATOM 1388 C C . ARG A 1 171 ? -4.025 17.928 15.562 1.00 88.31 171 ARG A C 1
ATOM 1390 O O . ARG A 1 171 ? -3.635 18.708 16.423 1.00 88.31 171 ARG A O 1
ATOM 1397 N N . LYS A 1 172 ? -4.513 18.342 14.387 1.00 88.00 172 LYS A N 1
ATOM 1398 C CA . LYS A 1 172 ? -4.735 19.750 14.018 1.00 88.00 172 LYS A CA 1
ATOM 1399 C C . LYS A 1 172 ? -6.100 20.248 14.509 1.00 88.00 172 LYS A C 1
ATOM 1401 O O . LYS A 1 172 ? -6.454 21.399 14.278 1.00 88.00 172 LYS A O 1
ATOM 1406 N N . GLY A 1 173 ? -6.866 19.394 15.190 1.00 84.44 173 GLY A N 1
ATOM 1407 C CA . GLY A 1 173 ? -8.169 19.703 15.758 1.00 84.44 173 GLY A CA 1
ATOM 1408 C C . GLY A 1 173 ? -9.331 19.589 14.774 1.00 84.44 173 GLY A C 1
ATOM 1409 O O . GLY A 1 173 ? -10.467 19.873 15.158 1.00 84.44 173 GLY A O 1
ATOM 1410 N N . ARG A 1 174 ? -9.089 19.155 13.536 1.00 89.00 174 ARG A N 1
ATOM 1411 C CA . ARG A 1 174 ? -10.124 19.032 12.511 1.00 89.00 174 ARG A CA 1
ATOM 1412 C C . ARG A 1 174 ? -10.929 17.755 12.711 1.00 89.00 174 ARG A C 1
ATOM 1414 O O . ARG A 1 174 ? -10.383 16.676 12.934 1.00 89.00 174 ARG A O 1
ATOM 1421 N N . LEU A 1 175 ? -12.243 17.903 12.586 1.00 88.06 175 LEU A N 1
ATOM 1422 C CA . LEU A 1 175 ? -13.208 16.814 12.654 1.00 88.06 175 LEU A CA 1
ATOM 1423 C C . LEU A 1 175 ? -13.386 16.174 11.276 1.00 88.06 175 LEU A C 1
ATOM 1425 O O . LEU A 1 175 ? -13.574 16.878 10.284 1.00 88.06 175 LEU A O 1
ATOM 1429 N N . ALA A 1 176 ? -13.365 14.847 11.222 1.00 92.06 176 ALA A N 1
ATOM 1430 C CA . ALA A 1 176 ? -13.665 14.074 10.024 1.00 92.06 176 ALA A CA 1
ATOM 1431 C C . ALA A 1 176 ? -14.696 12.984 10.338 1.00 92.06 176 ALA A C 1
ATOM 1433 O O . ALA A 1 176 ? -14.589 12.298 11.353 1.00 92.06 176 ALA A O 1
ATOM 1434 N N . SER A 1 177 ? -15.686 12.831 9.457 1.00 93.06 177 SER A N 1
ATOM 1435 C CA . SER A 1 177 ? -16.652 11.729 9.472 1.00 93.06 177 SER A CA 1
ATOM 1436 C C . SER A 1 177 ? -16.270 10.745 8.373 1.00 93.06 177 SER A C 1
ATOM 1438 O O . SER A 1 177 ? -16.130 11.156 7.224 1.00 93.06 177 SER A O 1
ATOM 1440 N N . LEU A 1 178 ? -16.082 9.479 8.734 1.00 95.44 178 LEU A N 1
ATOM 1441 C CA . LEU A 1 178 ? -15.579 8.423 7.859 1.00 95.44 178 LEU A CA 1
ATOM 1442 C C . LEU A 1 178 ? -16.471 7.185 7.923 1.00 95.44 178 LEU A C 1
ATOM 1444 O O . LEU A 1 178 ? -17.093 6.912 8.949 1.00 95.44 178 LEU A O 1
ATOM 1448 N N . ARG A 1 179 ? -16.476 6.413 6.844 1.00 94.88 179 ARG A N 1
ATOM 1449 C CA . ARG A 1 179 ? -17.052 5.072 6.708 1.00 94.88 179 ARG A CA 1
ATOM 1450 C C . ARG A 1 179 ? -15.969 4.077 6.313 1.00 94.88 179 ARG A C 1
ATOM 1452 O O . ARG A 1 179 ? -14.891 4.459 5.856 1.00 94.88 179 ARG A O 1
ATOM 1459 N N . GLU A 1 180 ? -16.236 2.790 6.499 1.00 95.44 180 GLU A N 1
ATOM 1460 C CA . GLU A 1 180 ? -15.338 1.749 5.991 1.00 95.44 180 GLU A CA 1
ATOM 1461 C C . GLU A 1 180 ? -15.080 1.937 4.491 1.00 95.44 180 GLU A C 1
ATOM 1463 O O . GLU A 1 180 ? -15.999 2.156 3.707 1.00 95.44 180 GLU A O 1
ATOM 1468 N N . GLY A 1 181 ? -13.808 1.877 4.100 1.00 95.50 181 GLY A N 1
ATOM 1469 C CA . GLY A 1 181 ? -13.346 2.159 2.744 1.00 95.50 181 GLY A CA 1
ATOM 1470 C C . GLY A 1 181 ? -12.899 3.604 2.509 1.00 95.50 181 GLY A C 1
ATOM 1471 O O . GLY A 1 181 ? -12.112 3.826 1.585 1.00 95.50 181 GLY A O 1
ATOM 1472 N N . ASP A 1 182 ? -13.309 4.564 3.347 1.00 97.31 182 ASP A N 1
ATOM 1473 C CA . ASP A 1 182 ? -12.968 5.973 3.145 1.00 97.31 182 ASP A CA 1
ATOM 1474 C C . ASP A 1 182 ? -11.462 6.230 3.263 1.00 97.31 182 ASP A C 1
ATOM 1476 O O . ASP A 1 182 ? -10.747 5.643 4.087 1.00 97.31 182 ASP A O 1
ATOM 1480 N N . ARG A 1 183 ? -10.981 7.153 2.422 1.00 97.19 183 ARG A N 1
ATOM 1481 C CA . ARG A 1 183 ? -9.571 7.538 2.339 1.00 97.19 183 ARG A CA 1
ATOM 1482 C C . ARG A 1 183 ? -9.179 8.428 3.515 1.00 97.19 183 ARG A C 1
ATOM 1484 O O . ARG A 1 183 ? -9.871 9.379 3.868 1.00 97.19 183 ARG A O 1
ATOM 1491 N N . VAL A 1 184 ? -7.997 8.158 4.049 1.00 96.62 184 VAL A N 1
ATOM 1492 C CA . VAL A 1 184 ? -7.286 9.012 5.002 1.00 96.62 184 VAL A CA 1
ATOM 1493 C C . VAL A 1 184 ? -5.897 9.306 4.453 1.00 96.62 184 VAL A C 1
ATOM 1495 O O . VAL A 1 184 ? -5.455 8.697 3.475 1.00 96.62 184 VAL A O 1
ATOM 1498 N N . TYR A 1 185 ? -5.187 10.252 5.055 1.00 95.88 185 TYR A N 1
ATOM 1499 C CA . TYR A 1 185 ? -3.818 10.518 4.651 1.00 95.88 185 TYR A CA 1
ATOM 1500 C C . TYR A 1 185 ? -2.974 9.246 4.810 1.00 95.88 185 TYR A C 1
ATOM 1502 O O . TYR A 1 185 ? -2.965 8.629 5.873 1.00 95.88 185 TYR A O 1
ATOM 1510 N N . LEU A 1 186 ? -2.312 8.850 3.720 1.00 93.94 186 LEU A N 1
ATOM 1511 C CA . LEU A 1 186 ? -1.520 7.623 3.596 1.00 93.94 186 LEU A CA 1
ATOM 1512 C C . LEU A 1 186 ? -2.305 6.312 3.745 1.00 93.94 186 LEU A C 1
ATOM 1514 O O . LEU A 1 186 ? -1.677 5.270 3.859 1.00 93.94 186 LEU A O 1
ATOM 1518 N N . GLY A 1 187 ? -3.640 6.287 3.712 1.00 96.19 187 GLY A N 1
ATOM 1519 C CA . GLY A 1 187 ? -4.347 5.022 3.917 1.00 96.19 187 GLY A CA 1
ATOM 1520 C C . GLY A 1 187 ? -5.858 5.067 3.784 1.00 96.19 187 GLY A C 1
ATOM 1521 O O . GLY A 1 187 ? -6.423 5.908 3.083 1.00 96.19 187 GLY A O 1
ATOM 1522 N N . LYS A 1 188 ? -6.521 4.130 4.465 1.00 97.62 188 LYS A N 1
ATOM 1523 C CA . LYS A 1 188 ? -7.986 4.055 4.536 1.00 97.62 188 LYS A CA 1
ATOM 1524 C C . LYS A 1 188 ? -8.484 3.503 5.868 1.00 97.62 188 LYS A C 1
ATOM 1526 O O . LYS A 1 188 ? -7.760 2.778 6.558 1.00 97.62 188 LYS A O 1
ATOM 1531 N N . LEU A 1 189 ? -9.738 3.808 6.192 1.00 97.31 189 LEU A N 1
ATOM 1532 C CA . LEU A 1 189 ? -10.492 3.111 7.233 1.00 97.31 189 LEU A CA 1
ATOM 1533 C C . LEU A 1 189 ? -10.856 1.714 6.715 1.00 97.31 189 LEU A C 1
ATOM 1535 O O . LEU A 1 189 ? -11.509 1.583 5.685 1.00 97.31 189 LEU A O 1
ATOM 1539 N N . VAL A 1 190 ? -10.389 0.662 7.386 1.00 97.19 190 VAL A N 1
ATOM 1540 C CA . VAL A 1 190 ? -10.585 -0.729 6.942 1.00 97.19 190 VAL A CA 1
ATOM 1541 C C . VAL A 1 190 ? -11.750 -1.390 7.660 1.00 97.19 190 VAL A C 1
ATOM 1543 O O . VAL A 1 190 ? -12.460 -2.173 7.041 1.00 97.19 190 VAL A O 1
ATOM 1546 N N . ARG A 1 191 ? -11.922 -1.108 8.955 1.00 94.25 191 ARG A N 1
ATOM 1547 C CA . ARG A 1 191 ? -12.953 -1.750 9.774 1.00 94.25 191 ARG A CA 1
ATOM 1548 C C . ARG A 1 191 ? -13.385 -0.875 10.945 1.00 94.25 191 ARG A C 1
ATOM 1550 O O . ARG A 1 191 ? -12.555 -0.179 11.529 1.00 94.25 191 ARG A O 1
ATOM 1557 N N . VAL A 1 192 ? -14.651 -0.978 11.327 1.00 88.81 192 VAL A N 1
ATOM 1558 C CA . VAL A 1 192 ? -15.267 -0.340 12.491 1.00 88.81 192 VAL A CA 1
ATOM 1559 C C . VAL A 1 192 ? -15.890 -1.416 13.371 1.00 88.81 192 VAL A C 1
ATOM 1561 O O . VAL A 1 192 ? -16.797 -2.129 12.956 1.00 88.81 192 VAL A O 1
ATOM 1564 N N . ASP A 1 193 ? -15.401 -1.530 14.600 1.00 83.81 193 ASP A N 1
ATOM 1565 C CA . ASP A 1 193 ? -15.961 -2.410 15.617 1.00 83.81 193 ASP A CA 1
ATOM 1566 C C . ASP A 1 193 ? -16.812 -1.584 16.586 1.00 83.81 193 ASP A C 1
ATOM 1568 O O . ASP A 1 193 ? -16.298 -0.782 17.372 1.00 83.81 193 ASP A O 1
ATOM 1572 N N . ARG A 1 194 ? -18.135 -1.726 16.483 1.00 73.62 194 ARG A N 1
ATOM 1573 C CA . ARG A 1 194 ? -19.083 -0.941 17.284 1.00 73.62 194 ARG A CA 1
ATOM 1574 C C . ARG A 1 194 ? -19.144 -1.425 18.726 1.00 73.62 194 ARG A C 1
ATOM 1576 O O . ARG A 1 194 ? -19.192 -0.593 19.631 1.00 73.62 194 ARG A O 1
ATOM 1583 N N . ASP A 1 195 ? -19.108 -2.738 18.921 1.00 69.69 195 ASP A N 1
ATOM 1584 C CA . ASP A 1 195 ? -19.252 -3.373 20.231 1.00 69.69 195 ASP A CA 1
ATOM 1585 C C . ASP A 1 195 ? -18.050 -3.041 21.114 1.00 69.69 195 ASP A C 1
ATOM 1587 O O . ASP A 1 195 ? -18.179 -2.717 22.296 1.00 69.69 195 ASP A O 1
ATOM 1591 N N . GLU A 1 196 ? -16.864 -3.037 20.510 1.00 72.00 196 GLU A N 1
ATOM 1592 C CA . GLU A 1 196 ? -15.620 -2.728 21.199 1.00 72.00 196 GLU A CA 1
ATOM 1593 C C . GLU A 1 196 ? -15.245 -1.237 21.141 1.00 72.00 196 GLU A C 1
ATOM 1595 O O . GLU A 1 196 ? -14.267 -0.821 21.769 1.00 72.00 196 GLU A O 1
ATOM 1600 N N . GLY A 1 197 ? -16.000 -0.425 20.392 1.00 76.88 197 GLY A N 1
ATOM 1601 C CA . GLY A 1 197 ? -15.765 1.008 20.236 1.00 76.88 197 GLY A CA 1
ATOM 1602 C C . GLY A 1 197 ? -14.435 1.332 19.552 1.00 76.88 197 GLY A C 1
ATOM 1603 O O . GLY A 1 197 ? -13.703 2.203 20.028 1.00 76.88 197 GLY A O 1
ATOM 1604 N N . ARG A 1 198 ? -14.080 0.626 18.472 1.00 86.56 198 ARG A N 1
ATOM 1605 C CA . ARG A 1 198 ? -12.780 0.759 17.792 1.00 86.56 198 ARG A CA 1
ATOM 1606 C C . ARG A 1 198 ? -12.919 1.015 16.297 1.00 86.56 198 ARG A C 1
ATOM 1608 O O . ARG A 1 198 ? -13.838 0.533 15.649 1.00 86.56 198 ARG A O 1
ATOM 1615 N N . ALA A 1 199 ? -11.953 1.722 15.728 1.00 92.50 199 ALA A N 1
ATOM 1616 C CA . ALA A 1 199 ? -11.801 1.920 14.293 1.00 92.50 199 ALA A CA 1
ATOM 1617 C C . ALA A 1 199 ? -10.374 1.545 13.873 1.00 92.50 199 ALA A C 1
ATOM 1619 O O . ALA A 1 199 ? -9.396 2.006 14.466 1.00 92.50 199 ALA A O 1
ATOM 1620 N N . ILE A 1 200 ? -10.256 0.691 12.860 1.00 95.94 200 ILE A N 1
ATOM 1621 C CA . ILE A 1 200 ? -8.993 0.136 12.377 1.00 95.94 200 ILE A CA 1
ATOM 1622 C C . ILE A 1 200 ? -8.660 0.754 11.026 1.00 95.94 200 ILE A C 1
ATOM 1624 O O . ILE A 1 200 ? -9.389 0.597 10.046 1.00 95.94 200 ILE A O 1
ATOM 1628 N N . PHE A 1 201 ? -7.501 1.388 10.964 1.00 97.56 201 PHE A N 1
ATOM 1629 C CA . PHE A 1 201 ? -6.955 2.022 9.780 1.00 97.56 201 PHE A CA 1
ATOM 1630 C C . PHE A 1 201 ? -5.732 1.250 9.301 1.00 97.56 201 PHE A C 1
ATOM 1632 O O . PHE A 1 201 ? -4.951 0.731 10.103 1.00 97.56 201 PHE A O 1
ATOM 1639 N N . LEU A 1 202 ? -5.558 1.200 7.985 1.00 97.38 202 LEU A N 1
ATOM 1640 C CA . LEU A 1 202 ? -4.350 0.681 7.359 1.00 97.38 202 LEU A CA 1
ATOM 1641 C C . LEU A 1 202 ? -3.692 1.813 6.583 1.00 97.38 202 LEU A C 1
ATOM 1643 O O . LEU A 1 202 ? -4.274 2.328 5.624 1.00 97.38 202 LEU A O 1
ATOM 1647 N N . LEU A 1 203 ? -2.498 2.190 7.027 1.00 95.00 203 LEU A N 1
ATOM 1648 C CA . LEU A 1 203 ? -1.662 3.199 6.398 1.00 95.00 203 LEU A CA 1
ATOM 1649 C C .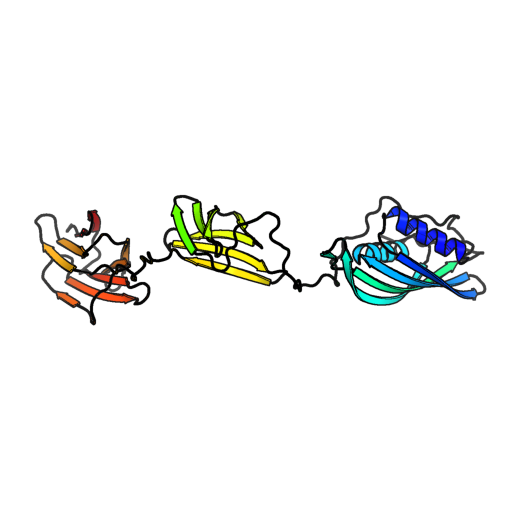 LEU A 1 203 ? -0.526 2.527 5.625 1.00 95.00 203 LEU A C 1
ATOM 1651 O O . LEU A 1 203 ? -0.031 1.474 6.017 1.00 95.00 203 LEU A O 1
ATOM 1655 N N . ASN A 1 204 ? -0.123 3.149 4.529 1.00 90.25 204 ASN A N 1
ATOM 1656 C CA . ASN A 1 204 ? 1.041 2.834 3.728 1.00 90.25 204 ASN A CA 1
ATOM 1657 C C . ASN A 1 204 ? 2.007 4.023 3.828 1.00 90.25 204 ASN A C 1
ATOM 1659 O O . ASN A 1 204 ? 1.946 4.972 3.041 1.00 90.25 204 ASN A O 1
ATOM 1663 N N . GLU A 1 205 ? 2.879 3.978 4.830 1.00 88.25 205 GLU A N 1
ATOM 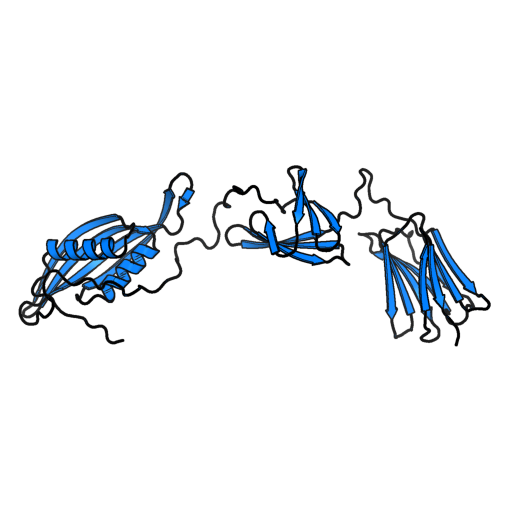1664 C CA . GLU A 1 205 ? 3.885 4.998 5.120 1.00 88.25 205 GLU A CA 1
ATOM 1665 C C . GLU A 1 205 ? 5.073 4.816 4.168 1.00 88.25 205 GLU A C 1
ATOM 1667 O O . GLU A 1 205 ? 6.154 4.360 4.529 1.00 88.25 205 GLU A O 1
ATOM 1672 N N . GLY A 1 206 ? 4.828 5.107 2.890 1.00 79.44 206 GLY A N 1
ATOM 1673 C CA . GLY A 1 206 ? 5.844 5.027 1.850 1.00 79.44 206 GLY A CA 1
ATOM 1674 C C . GLY A 1 206 ? 6.298 3.611 1.504 1.00 79.44 206 GLY A C 1
ATOM 1675 O O . GLY A 1 206 ? 7.371 3.461 0.956 1.00 79.44 206 GLY A O 1
ATOM 1676 N N . GLY A 1 207 ? 5.514 2.577 1.782 1.00 80.44 207 GLY A N 1
ATOM 1677 C CA . GLY A 1 207 ? 5.838 1.171 1.515 1.00 80.44 207 GLY A CA 1
ATOM 1678 C C . GLY A 1 207 ? 5.840 0.307 2.772 1.00 80.44 207 GLY A C 1
ATOM 1679 O O . GLY A 1 207 ? 5.761 -0.917 2.689 1.00 80.44 207 GLY A O 1
ATOM 1680 N N . ILE A 1 208 ? 5.858 0.943 3.946 1.00 84.38 208 ILE A N 1
ATOM 1681 C CA . ILE A 1 208 ? 5.656 0.278 5.231 1.00 84.38 208 ILE A CA 1
ATOM 1682 C C . ILE A 1 208 ? 4.164 0.305 5.551 1.00 84.38 208 ILE A C 1
ATOM 1684 O O . ILE A 1 208 ? 3.570 1.366 5.756 1.00 84.38 208 ILE A O 1
ATOM 1688 N N . PHE A 1 209 ? 3.547 -0.873 5.606 1.00 88.25 209 PHE A N 1
ATOM 1689 C CA . PHE A 1 209 ? 2.158 -0.990 6.026 1.00 88.25 209 PHE A CA 1
ATOM 1690 C C . PHE A 1 209 ? 2.059 -0.947 7.547 1.00 88.25 209 PHE A C 1
ATOM 1692 O O . PHE A 1 209 ? 2.625 -1.792 8.241 1.00 88.25 209 PHE A O 1
ATOM 1699 N N . ARG A 1 210 ? 1.292 0.011 8.063 1.00 92.38 210 ARG A N 1
ATOM 1700 C CA . ARG A 1 210 ? 1.048 0.179 9.493 1.00 92.38 210 ARG A CA 1
ATOM 1701 C C . ARG A 1 210 ? -0.440 0.105 9.786 1.00 92.38 210 ARG A C 1
ATOM 1703 O O . ARG A 1 210 ? -1.254 0.787 9.166 1.00 92.38 210 ARG A O 1
ATOM 1710 N N . ARG A 1 211 ? -0.796 -0.719 10.767 1.00 95.50 211 ARG A N 1
ATOM 1711 C CA . ARG A 1 211 ? -2.155 -0.797 11.301 1.00 95.50 211 ARG A CA 1
ATOM 1712 C C . ARG A 1 211 ? -2.274 0.155 12.487 1.00 95.50 211 ARG A C 1
ATOM 1714 O O . ARG A 1 211 ? -1.564 -0.018 13.473 1.00 95.50 211 ARG A O 1
ATOM 1721 N N . ILE A 1 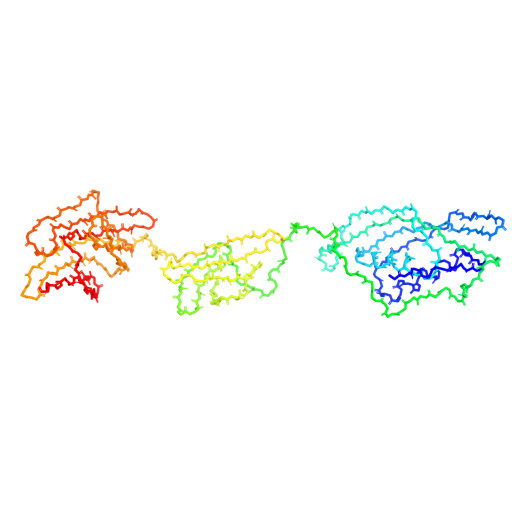212 ? -3.174 1.131 12.395 1.00 95.25 212 ILE A N 1
ATOM 1722 C CA . ILE A 1 212 ? -3.522 2.019 13.509 1.00 95.25 212 ILE A CA 1
ATOM 1723 C C . ILE A 1 212 ? -4.913 1.649 14.006 1.00 95.25 212 ILE A C 1
ATOM 1725 O O . ILE A 1 212 ? -5.853 1.530 13.226 1.00 95.25 212 ILE A O 1
ATOM 1729 N N . GLU A 1 213 ? -5.044 1.472 15.314 1.00 94.50 213 GLU A N 1
ATOM 1730 C CA . GLU A 1 213 ? -6.319 1.229 15.974 1.00 94.50 213 GLU A CA 1
ATOM 1731 C C . GLU A 1 213 ? -6.656 2.443 16.833 1.00 94.50 213 GLU A C 1
ATOM 1733 O O . GLU A 1 213 ? -5.993 2.707 17.835 1.00 94.50 213 GLU A O 1
ATOM 1738 N N . LEU A 1 214 ? -7.681 3.191 16.429 1.00 91.06 214 LEU A N 1
ATOM 1739 C CA . LEU A 1 214 ? -8.262 4.210 17.287 1.00 91.06 214 LEU A CA 1
ATOM 1740 C C . LEU A 1 214 ? -9.355 3.567 18.124 1.00 91.06 214 LEU A C 1
ATOM 1742 O O . LEU A 1 214 ? -10.197 2.831 17.614 1.00 91.06 214 LEU A O 1
ATOM 1746 N N . ARG A 1 215 ? -9.357 3.870 19.414 1.00 87.06 215 ARG A N 1
ATOM 1747 C CA . ARG A 1 215 ? -10.406 3.448 20.337 1.00 87.06 215 ARG A CA 1
ATOM 1748 C C . ARG A 1 215 ? -11.166 4.674 20.787 1.00 87.06 215 ARG A C 1
ATOM 1750 O O . ARG A 1 215 ? -10.563 5.741 20.929 1.00 87.06 215 ARG A O 1
ATOM 1757 N N . MET A 1 216 ? -12.471 4.527 20.991 1.00 75.94 216 MET A N 1
ATOM 1758 C CA . MET A 1 216 ? -13.261 5.578 21.607 1.00 75.94 216 MET A CA 1
ATOM 1759 C C . MET A 1 216 ? -12.564 5.952 22.918 1.00 75.94 216 MET A C 1
ATOM 1761 O O . MET A 1 216 ? -12.309 5.056 23.731 1.00 75.94 216 MET A O 1
ATOM 1765 N N . PRO A 1 217 ? -12.212 7.234 23.128 1.00 62.31 217 PRO A N 1
ATOM 1766 C CA . PRO A 1 217 ? -11.782 7.684 24.420 1.00 62.31 217 PRO A CA 1
ATOM 1767 C C . PRO A 1 217 ? -12.933 7.330 25.342 1.00 62.31 217 PRO A C 1
ATOM 1769 O O . PRO A 1 217 ? -14.103 7.617 25.070 1.00 62.31 217 PRO A O 1
ATOM 1772 N N . VAL A 1 218 ? -12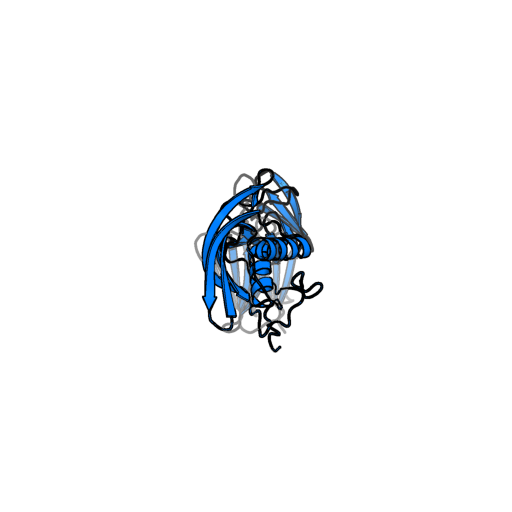.595 6.630 26.410 1.00 53.78 218 VAL A N 1
ATOM 1773 C CA . VAL A 1 218 ? -13.519 6.405 27.503 1.00 53.78 218 VAL A CA 1
ATOM 1774 C C . VAL A 1 218 ? -13.690 7.775 28.143 1.00 53.78 218 VAL A C 1
ATOM 1776 O O . VAL A 1 218 ? -12.889 8.123 28.997 1.00 53.78 218 VAL A O 1
ATOM 1779 N N . SER A 1 219 ? -14.616 8.573 27.597 1.00 43.81 219 SER A N 1
ATOM 1780 C CA . SER A 1 219 ? -14.924 9.966 27.945 1.00 43.81 219 SER A CA 1
ATOM 1781 C C . SER A 1 219 ? -13.889 10.590 28.887 1.00 43.81 219 SER A C 1
ATOM 1783 O O . SER A 1 219 ? -14.078 10.603 30.105 1.00 43.81 219 SER A O 1
ATOM 1785 N N . GLU A 1 220 ? -12.779 11.072 28.322 1.00 36.94 220 GLU A N 1
ATOM 1786 C CA . GLU A 1 220 ? -11.912 12.026 29.008 1.00 36.94 220 GLU A CA 1
ATOM 1787 C C . GLU A 1 220 ? -12.681 13.345 29.043 1.00 36.94 220 GLU A C 1
ATOM 1789 O O . GLU A 1 220 ? -12.533 14.205 28.177 1.00 36.94 220 GLU A O 1
ATOM 1794 N N . VAL A 1 221 ? -13.565 13.472 30.028 1.00 37.75 221 VAL A N 1
ATOM 1795 C CA . VAL A 1 221 ? -13.847 14.786 30.588 1.00 37.75 221 VAL A CA 1
ATOM 1796 C C . VAL A 1 221 ? -12.511 15.262 31.156 1.00 37.75 221 VAL A C 1
ATOM 1798 O O . VAL A 1 221 ? -11.793 14.480 31.786 1.00 37.75 221 VAL A O 1
ATOM 1801 N N . GLU A 1 222 ? -12.126 16.504 30.876 1.00 32.78 222 GLU A N 1
ATOM 1802 C CA . GLU A 1 222 ? -11.011 17.157 31.562 1.00 32.78 222 GLU A CA 1
ATOM 1803 C C . GLU A 1 222 ? -11.235 16.995 33.077 1.00 32.78 222 GLU A C 1
ATOM 1805 O O . GLU A 1 222 ? -12.137 17.604 33.644 1.00 32.78 222 GLU A O 1
ATOM 1810 N N . GLY A 1 223 ? -10.497 16.070 33.703 1.00 34.53 223 GLY A N 1
ATOM 1811 C CA . GLY A 1 223 ? -10.819 15.565 35.046 1.00 34.53 223 GLY A CA 1
ATOM 1812 C C . GLY A 1 223 ? -11.027 14.048 35.167 1.00 34.53 223 GLY A C 1
ATOM 1813 O O . GLY A 1 223 ? -11.754 13.612 36.051 1.00 34.53 223 GLY A O 1
ATOM 1814 N N . GLY A 1 224 ? -10.384 13.227 34.331 1.00 36.88 224 GLY A N 1
ATOM 1815 C CA . GLY A 1 224 ? -10.392 11.771 34.491 1.00 36.88 224 GLY A CA 1
ATOM 1816 C C . GLY A 1 224 ? -11.741 11.123 34.167 1.00 36.88 224 GLY A C 1
ATOM 1817 O O . GLY A 1 224 ? -12.772 11.771 34.012 1.00 36.88 224 GLY A O 1
ATOM 1818 N N . TYR A 1 225 ? -11.730 9.799 34.024 1.00 43.53 225 TYR A N 1
ATOM 1819 C CA . TYR A 1 225 ? -12.949 9.011 33.900 1.00 43.53 225 TYR A CA 1
ATOM 1820 C C . TYR A 1 225 ? -13.951 9.440 34.982 1.00 43.53 225 TYR A C 1
ATOM 1822 O O . TYR A 1 225 ? -13.616 9.392 36.170 1.00 43.53 225 TYR A O 1
ATOM 1830 N N . THR A 1 226 ? -15.206 9.733 34.635 1.00 52.88 226 THR A N 1
ATOM 1831 C CA . THR A 1 226 ? -16.264 9.639 35.649 1.00 52.88 226 THR A CA 1
ATOM 1832 C C . THR A 1 226 ? -16.546 8.152 35.863 1.00 52.88 226 THR A C 1
ATOM 1834 O O . THR A 1 226 ? -17.553 7.612 35.407 1.00 52.88 226 THR A O 1
ATOM 1837 N N . VAL A 1 227 ? -15.604 7.452 36.507 1.00 67.56 227 VAL A N 1
ATOM 1838 C CA . VAL A 1 227 ? -15.715 6.025 36.807 1.00 67.56 227 VAL A CA 1
ATOM 1839 C C . VAL A 1 227 ? -16.946 5.822 37.670 1.00 67.56 227 VAL A C 1
ATOM 1841 O O . VAL A 1 227 ? -17.005 6.350 38.786 1.00 67.56 227 VAL A O 1
ATOM 1844 N N . ALA A 1 228 ? -17.949 5.120 37.144 1.00 82.44 228 ALA A N 1
ATOM 1845 C CA . ALA A 1 228 ? -19.148 4.830 37.911 1.00 82.44 228 ALA A CA 1
ATOM 1846 C C . ALA A 1 228 ? -18.790 3.967 39.114 1.00 82.44 228 ALA A C 1
ATOM 1848 O O . ALA A 1 228 ? -17.901 3.116 39.047 1.00 82.44 228 ALA A O 1
ATOM 1849 N N . LYS A 1 229 ? -19.459 4.209 40.231 1.00 87.75 229 LYS A N 1
ATOM 1850 C CA . LYS A 1 229 ? -19.351 3.358 41.409 1.00 87.75 229 LYS A CA 1
ATOM 1851 C C . LYS A 1 229 ? -20.465 2.333 41.344 1.00 87.75 229 LYS A C 1
ATOM 1853 O O . LYS A 1 229 ? -21.629 2.695 41.172 1.00 87.75 229 LYS A O 1
ATOM 1858 N N . LEU A 1 230 ? -20.110 1.062 41.505 1.00 90.88 230 LEU A N 1
ATOM 1859 C CA . LEU A 1 230 ? -21.096 0.033 41.815 1.00 90.88 230 LEU A CA 1
ATOM 1860 C C . LEU A 1 230 ? -21.605 0.301 43.238 1.00 90.88 230 LEU A C 1
ATOM 1862 O O . LEU A 1 230 ? -20.858 0.128 44.201 1.00 90.88 230 LEU A O 1
ATOM 1866 N N . LEU A 1 231 ? -22.839 0.790 43.353 1.00 87.94 231 LEU A N 1
ATOM 1867 C CA . LEU A 1 231 ? -23.435 1.208 44.622 1.00 87.94 231 LEU A CA 1
ATOM 1868 C C . LEU A 1 231 ? -24.003 0.022 45.388 1.00 87.94 231 LEU A C 1
ATOM 1870 O O . LEU A 1 231 ? -23.790 -0.101 46.592 1.00 87.94 231 LEU A O 1
ATOM 1874 N N . LYS A 1 232 ? -24.754 -0.833 44.692 1.00 87.75 232 LYS A N 1
ATOM 1875 C CA . LYS A 1 232 ? -25.506 -1.912 45.323 1.00 87.75 232 LYS A CA 1
ATOM 1876 C C . LYS A 1 232 ? -25.646 -3.090 44.373 1.00 87.75 232 LYS A C 1
ATOM 1878 O O . LYS A 1 232 ? -25.898 -2.903 43.187 1.00 87.75 232 LYS A O 1
ATOM 1883 N N . VAL A 1 233 ? -25.495 -4.287 44.926 1.00 93.19 233 VAL A N 1
ATOM 1884 C CA . VAL A 1 233 ? -25.909 -5.542 44.301 1.00 93.19 233 VAL A CA 1
ATOM 1885 C C . VAL A 1 233 ? -26.821 -6.233 45.302 1.00 93.19 233 VAL A C 1
ATOM 1887 O O . VAL A 1 233 ? -26.393 -6.491 46.428 1.00 93.19 233 VAL A O 1
ATOM 1890 N N . ARG A 1 234 ? -28.080 -6.469 44.938 1.00 93.06 234 ARG A N 1
ATOM 1891 C CA . ARG A 1 234 ? -29.084 -7.074 45.822 1.00 93.06 234 ARG A CA 1
ATOM 1892 C C . ARG A 1 234 ? -29.789 -8.204 45.097 1.00 93.06 234 ARG A C 1
ATOM 1894 O O . ARG A 1 234 ? -30.013 -8.113 43.899 1.00 93.06 234 ARG A O 1
ATOM 1901 N N . VAL A 1 235 ? -30.136 -9.244 45.842 1.00 94.00 235 VAL A N 1
ATOM 1902 C CA . VAL A 1 235 ? -31.049 -10.283 45.374 1.00 94.00 235 VAL A CA 1
ATOM 1903 C C . VAL A 1 235 ? -32.333 -10.180 46.182 1.00 94.00 235 VAL A C 1
ATOM 1905 O O . VAL A 1 235 ? -32.279 -9.991 47.401 1.00 94.00 235 VAL A O 1
ATOM 1908 N N . GLU A 1 236 ? -33.465 -10.259 45.501 1.00 92.50 236 GLU A N 1
ATOM 1909 C CA . GLU A 1 236 ? -34.798 -10.244 46.088 1.00 92.50 236 GLU A CA 1
ATOM 1910 C C . GLU A 1 236 ? -35.611 -11.408 45.522 1.00 92.50 236 GLU A C 1
ATOM 1912 O O . GLU A 1 236 ? -35.558 -11.681 44.324 1.00 92.50 236 GLU A O 1
ATOM 1917 N N . VAL A 1 237 ? -36.326 -12.111 46.398 1.00 91.19 237 VAL A N 1
ATOM 1918 C CA . VAL A 1 237 ? -37.246 -13.187 46.017 1.00 91.19 237 VAL A CA 1
ATOM 1919 C C . VAL A 1 237 ? -38.645 -12.593 45.981 1.00 91.19 237 VAL A C 1
ATOM 1921 O O . VAL A 1 237 ? -39.057 -11.920 46.924 1.00 91.19 237 VAL A O 1
ATOM 1924 N N . THR A 1 238 ? -39.351 -12.829 44.886 1.00 88.06 238 THR A N 1
ATOM 1925 C CA . THR A 1 238 ? -40.713 -12.353 44.632 1.00 88.06 238 THR A CA 1
ATOM 1926 C C . THR A 1 238 ? -41.615 -13.538 44.298 1.00 88.06 238 THR A C 1
ATOM 1928 O O . THR A 1 238 ? -41.116 -14.632 44.044 1.00 88.06 238 THR A O 1
ATOM 1931 N N . GLU A 1 239 ? -42.933 -13.331 44.253 1.00 83.94 239 GLU A N 1
ATOM 1932 C CA . GLU A 1 239 ? -43.878 -14.375 43.818 1.00 83.94 239 GLU A CA 1
ATOM 1933 C C . GLU A 1 239 ? -43.617 -14.852 42.375 1.00 83.94 239 GLU A C 1
ATOM 1935 O O . GLU A 1 239 ? -43.917 -15.992 42.043 1.00 83.94 239 GLU A O 1
ATOM 1940 N N . GLU A 1 240 ? -43.019 -14.006 41.526 1.00 82.69 240 GLU A N 1
ATOM 1941 C CA . GLU A 1 240 ? -42.729 -14.296 40.112 1.00 82.69 240 GLU A CA 1
ATOM 1942 C C . GLU A 1 240 ? -41.323 -14.890 39.875 1.00 82.69 240 GLU A C 1
ATOM 1944 O O . GLU A 1 240 ? -40.942 -15.156 38.731 1.00 82.69 240 GLU A O 1
ATOM 1949 N N . GLY A 1 241 ? -40.527 -15.073 40.935 1.00 89.69 241 GLY A N 1
ATOM 1950 C CA . GLY A 1 241 ? -39.164 -15.602 40.870 1.00 89.69 241 GLY A CA 1
ATOM 1951 C C . GLY A 1 241 ? -38.123 -14.701 41.538 1.00 89.69 241 GLY A C 1
ATOM 1952 O O . GLY A 1 241 ? -38.426 -13.894 42.421 1.00 89.69 241 GLY A O 1
ATOM 1953 N N . THR A 1 242 ? -36.864 -14.838 41.120 1.00 93.88 242 THR A N 1
ATOM 1954 C CA . THR A 1 242 ? -35.716 -14.167 41.753 1.00 93.88 242 THR A CA 1
ATOM 1955 C C . THR A 1 242 ? -35.216 -12.988 40.923 1.00 93.88 242 THR A C 1
ATOM 1957 O O . THR A 1 242 ? -34.968 -13.111 39.724 1.00 93.88 242 THR A O 1
ATOM 1960 N N . ILE A 1 243 ? -35.004 -11.841 41.568 1.00 94.56 243 ILE A N 1
ATOM 1961 C CA . ILE A 1 243 ? -34.527 -10.606 40.940 1.00 94.56 243 ILE A CA 1
ATOM 1962 C C . ILE A 1 243 ? -33.138 -10.255 41.475 1.00 94.56 243 ILE A C 1
ATOM 1964 O O . ILE A 1 243 ? -32.947 -10.073 42.675 1.00 94.56 243 ILE A O 1
ATOM 1968 N N . LEU A 1 244 ? -32.165 -10.114 40.574 1.00 95.94 244 LEU A N 1
ATOM 1969 C CA . LEU A 1 244 ? -30.850 -9.543 40.862 1.00 95.94 244 LEU A CA 1
ATOM 1970 C C . LEU A 1 244 ? -30.812 -8.083 40.398 1.00 95.94 244 LEU A C 1
ATOM 1972 O O . LEU A 1 244 ? -30.841 -7.793 39.202 1.00 95.94 244 LEU A O 1
ATOM 1976 N N . GLU A 1 245 ? -30.693 -7.178 41.362 1.00 95.75 245 GLU A N 1
ATOM 1977 C CA . GLU A 1 245 ? -30.549 -5.741 41.158 1.00 95.75 245 GLU A CA 1
ATOM 1978 C C . GLU A 1 245 ? -29.076 -5.333 41.179 1.00 95.75 245 GLU A C 1
ATOM 1980 O O . GLU A 1 245 ? -28.333 -5.665 42.108 1.00 95.75 245 GLU A O 1
ATOM 1985 N N . ILE A 1 246 ? -28.660 -4.557 40.183 1.00 96.25 246 ILE A N 1
ATOM 1986 C CA . ILE A 1 246 ? -27.328 -3.963 40.086 1.00 96.25 246 ILE A CA 1
ATOM 1987 C C . ILE A 1 246 ? -27.505 -2.452 39.914 1.00 96.25 246 ILE A C 1
ATOM 1989 O O . ILE A 1 246 ? -27.965 -1.991 38.870 1.00 96.25 246 ILE A O 1
ATOM 1993 N N . CYS A 1 247 ? -27.115 -1.680 40.929 1.00 93.69 247 CYS A N 1
ATOM 1994 C CA . CYS A 1 247 ? -27.227 -0.222 40.936 1.00 93.69 247 CYS A CA 1
ATOM 1995 C C . CYS A 1 247 ? -25.859 0.443 40.803 1.00 93.69 247 CYS A C 1
ATOM 1997 O O . CYS A 1 247 ? -24.932 0.151 41.569 1.00 93.69 247 CYS A O 1
ATOM 1999 N N . THR A 1 248 ? -25.759 1.415 39.905 1.00 92.44 248 THR A N 1
ATOM 2000 C CA . THR A 1 248 ? -24.601 2.303 39.760 1.00 92.44 248 THR A CA 1
ATOM 2001 C C . THR A 1 248 ? -24.953 3.746 40.125 1.00 92.44 248 THR A C 1
ATOM 2003 O O . THR A 1 248 ? -26.118 4.115 40.250 1.00 92.44 248 THR A O 1
ATOM 2006 N N . ASP A 1 249 ? -23.945 4.593 40.333 1.00 85.50 249 ASP A N 1
ATOM 2007 C CA . ASP A 1 249 ? -24.151 6.022 40.630 1.00 85.50 249 ASP A CA 1
ATOM 2008 C C . ASP A 1 249 ? -24.476 6.876 39.391 1.00 85.50 249 ASP A C 1
ATOM 2010 O O . ASP A 1 249 ? -24.802 8.056 39.518 1.00 85.50 249 ASP A O 1
ATOM 2014 N N . ARG A 1 250 ? -24.389 6.286 38.195 1.00 83.06 250 ARG A N 1
ATOM 2015 C CA . ARG A 1 250 ? -24.744 6.877 36.895 1.00 83.06 250 ARG A CA 1
ATOM 2016 C C . ARG A 1 250 ? -24.996 5.783 35.850 1.00 83.06 250 ARG A C 1
ATOM 2018 O O . ARG A 1 250 ? -24.628 4.637 36.121 1.00 83.06 250 ARG A O 1
ATOM 2025 N N . PRO A 1 251 ? -25.558 6.096 34.668 1.00 82.56 251 PRO A N 1
ATOM 2026 C CA . PRO A 1 251 ? -25.769 5.096 33.627 1.00 82.56 251 PRO A CA 1
ATOM 2027 C C . PRO A 1 251 ? -24.435 4.524 33.135 1.00 82.56 251 PRO A C 1
ATOM 2029 O O . PRO A 1 251 ? -23.457 5.260 32.979 1.00 82.56 251 PRO A O 1
ATOM 2032 N N . VAL A 1 252 ? -24.389 3.215 32.882 1.00 83.62 252 VAL A N 1
ATOM 2033 C CA . VAL A 1 252 ? -23.172 2.495 32.468 1.00 83.62 252 VAL A CA 1
ATOM 2034 C C . VAL A 1 252 ? -23.439 1.592 31.271 1.00 83.62 252 VAL A C 1
ATOM 2036 O O . VAL A 1 252 ? -24.579 1.210 31.012 1.00 83.62 252 VAL A O 1
ATOM 2039 N N . ARG A 1 253 ? -22.379 1.219 30.544 1.00 85.88 253 ARG A N 1
ATOM 2040 C CA . ARG A 1 253 ? -22.462 0.132 29.563 1.00 85.88 253 ARG A CA 1
ATOM 2041 C C . ARG A 1 253 ? -22.316 -1.202 30.278 1.00 85.88 253 ARG A C 1
ATOM 2043 O O . ARG A 1 253 ? -21.561 -1.308 31.248 1.00 85.88 253 ARG A O 1
ATOM 2050 N N . TYR A 1 254 ? -23.006 -2.213 29.767 1.00 90.81 254 TYR A N 1
ATOM 2051 C CA . TYR A 1 254 ? -22.907 -3.568 30.278 1.00 90.81 254 TYR A CA 1
ATOM 2052 C C . TYR A 1 254 ? -23.036 -4.603 29.162 1.00 90.81 254 TYR A C 1
ATOM 2054 O O . TYR A 1 254 ? -23.559 -4.318 28.086 1.00 90.81 254 TYR A O 1
ATOM 2062 N N . ARG A 1 255 ? -22.561 -5.816 29.433 1.00 93.19 255 ARG A N 1
ATOM 2063 C CA . ARG A 1 255 ? -22.889 -7.027 28.666 1.00 93.19 255 ARG A CA 1
ATOM 2064 C C . ARG A 1 255 ? -23.141 -8.168 29.634 1.00 93.19 255 ARG A C 1
ATOM 2066 O O . ARG A 1 255 ? -22.553 -8.185 30.716 1.00 93.19 255 ARG A O 1
ATOM 2073 N N . HIS A 1 256 ? -23.941 -9.138 29.217 1.00 95.06 256 HIS A N 1
ATOM 2074 C CA . HIS A 1 256 ? -24.191 -10.354 29.979 1.00 95.06 256 HIS A CA 1
ATOM 2075 C C . HIS A 1 256 ? -23.964 -11.606 29.132 1.00 95.06 256 HIS A C 1
ATOM 2077 O O . HIS A 1 256 ? -24.081 -11.561 27.910 1.00 95.06 256 HIS A O 1
ATOM 2083 N N . PHE A 1 257 ? -23.626 -12.715 29.782 1.00 95.25 257 PHE A N 1
ATOM 2084 C CA . PHE A 1 257 ? -23.473 -14.027 29.151 1.00 95.25 257 PHE A CA 1
ATOM 2085 C C . PHE A 1 257 ? -23.563 -15.145 30.197 1.00 95.25 257 PHE A C 1
ATOM 2087 O O . PHE A 1 257 ? -23.405 -14.897 31.396 1.00 95.25 257 PHE A O 1
ATOM 2094 N N . THR A 1 258 ? -23.791 -16.375 29.741 1.00 94.75 258 THR A N 1
ATOM 2095 C CA . THR A 1 258 ? -23.814 -17.578 30.580 1.00 94.75 258 THR A CA 1
ATOM 2096 C C . THR A 1 258 ? -22.505 -18.359 30.478 1.00 94.75 258 THR A C 1
ATOM 2098 O O . THR A 1 258 ? -21.800 -18.308 29.469 1.00 94.75 258 THR A O 1
ATOM 2101 N N . LEU A 1 259 ? -22.159 -19.080 31.541 1.00 91.62 259 LEU A N 1
ATOM 2102 C CA . LEU A 1 259 ? -21.091 -20.076 31.561 1.00 91.62 259 LEU A CA 1
ATOM 2103 C C . LEU A 1 259 ? -21.661 -21.374 32.113 1.00 91.62 259 LEU A C 1
ATOM 2105 O O . LEU A 1 259 ? -22.352 -21.329 33.124 1.00 91.62 259 LEU A O 1
ATOM 2109 N N . ASN A 1 260 ? -21.287 -22.502 31.515 1.00 88.50 260 ASN A N 1
ATOM 2110 C CA . ASN A 1 260 ? -21.676 -23.829 31.982 1.00 88.50 260 ASN A CA 1
ATOM 2111 C C . ASN A 1 260 ? -20.426 -24.489 32.598 1.00 88.50 260 ASN A C 1
ATOM 2113 O O . ASN A 1 260 ? -19.335 -24.360 32.041 1.00 88.50 260 ASN A O 1
ATOM 2117 N N . SER A 1 261 ? -20.554 -25.182 33.736 1.00 82.50 261 SER A N 1
ATOM 2118 C CA . SER A 1 261 ? -19.450 -25.737 34.568 1.00 82.50 261 SER A CA 1
ATOM 2119 C C . SER A 1 261 ? -18.673 -24.742 35.475 1.00 82.50 261 SER A C 1
ATOM 2121 O O . SER A 1 261 ? -17.558 -24.317 35.152 1.00 82.50 261 SER A O 1
ATOM 2123 N N . PRO A 1 262 ? -19.185 -24.397 36.675 1.00 89.44 262 PRO A N 1
ATOM 2124 C CA . PRO A 1 262 ? -20.590 -24.483 37.083 1.00 89.44 262 PRO A CA 1
ATOM 2125 C C . PRO A 1 262 ? -21.436 -23.413 36.380 1.00 89.44 262 PRO A C 1
ATOM 2127 O O . PRO A 1 262 ? -20.878 -22.430 35.871 1.00 89.44 262 PRO A O 1
ATOM 2130 N N . ASP A 1 263 ? -22.755 -23.609 36.396 1.00 95.31 263 ASP A N 1
ATOM 2131 C CA . ASP A 1 263 ? -23.730 -22.731 35.746 1.00 95.31 263 ASP A CA 1
ATOM 2132 C C . ASP A 1 263 ? -23.763 -21.348 36.388 1.00 95.31 263 ASP A C 1
ATOM 2134 O O . ASP A 1 263 ? -23.887 -21.190 37.607 1.00 95.31 263 ASP A O 1
ATOM 2138 N N . ARG A 1 264 ? -23.546 -20.326 35.558 1.00 96.62 264 ARG A N 1
ATOM 2139 C CA . ARG A 1 264 ? -23.360 -18.944 36.000 1.00 96.62 264 ARG A CA 1
ATOM 2140 C C . ARG A 1 264 ? -23.911 -17.958 34.987 1.00 96.62 264 ARG A C 1
ATOM 2142 O O . ARG A 1 264 ? -23.662 -18.107 33.794 1.00 96.62 264 ARG A O 1
ATOM 2149 N N . VAL A 1 265 ? -24.513 -16.880 35.480 1.00 97.06 265 VAL A N 1
ATOM 2150 C CA . VAL A 1 265 ? -24.755 -15.659 34.698 1.00 97.06 265 VAL A CA 1
ATOM 2151 C C . VAL A 1 265 ? -23.729 -14.606 35.094 1.00 97.06 265 VAL A C 1
ATOM 2153 O O . VAL A 1 265 ? -23.540 -14.315 36.275 1.00 97.06 265 VAL A O 1
ATOM 2156 N N . VAL A 1 266 ? -23.045 -14.041 34.103 1.00 97.19 266 VAL A N 1
ATOM 2157 C CA . VAL A 1 266 ? -22.014 -13.015 34.280 1.00 97.19 266 VAL A CA 1
ATOM 2158 C C . VAL A 1 266 ? -22.488 -11.709 33.664 1.00 97.19 266 VAL A C 1
ATOM 2160 O O . VAL A 1 266 ? -22.954 -11.704 32.530 1.00 97.19 266 VAL A O 1
ATOM 2163 N N . VAL A 1 267 ? -22.313 -10.605 34.390 1.00 97.00 267 VAL A N 1
ATOM 2164 C CA . VAL A 1 267 ? -22.570 -9.236 33.932 1.00 97.00 267 VAL A CA 1
ATOM 2165 C C . VAL A 1 267 ? -21.289 -8.421 34.091 1.00 97.00 267 VAL A C 1
ATOM 2167 O O . VAL A 1 267 ? -20.813 -8.213 35.208 1.00 97.00 267 VAL A O 1
ATOM 2170 N N . ASP A 1 268 ? -20.728 -7.960 32.975 1.00 95.25 268 ASP A N 1
ATOM 2171 C CA . ASP A 1 268 ? -19.603 -7.019 32.965 1.00 95.25 268 ASP A CA 1
ATOM 2172 C C . ASP A 1 268 ? -20.139 -5.595 32.811 1.00 95.25 268 ASP A C 1
ATOM 2174 O O . ASP A 1 268 ? -20.970 -5.353 31.940 1.00 95.25 268 ASP A O 1
ATOM 2178 N N . LEU A 1 269 ? -19.636 -4.658 33.618 1.00 93.31 269 LEU A N 1
ATOM 2179 C CA . LEU A 1 269 ? -20.048 -3.251 33.657 1.00 93.31 269 LEU A CA 1
ATOM 2180 C C . LEU A 1 269 ? -18.823 -2.352 33.448 1.00 93.31 269 LEU A C 1
ATOM 2182 O O . LEU A 1 269 ? -17.838 -2.488 34.181 1.00 93.31 269 LEU A O 1
ATOM 2186 N N . TRP A 1 270 ? -18.865 -1.414 32.497 1.00 89.62 270 TRP A N 1
ATOM 2187 C CA . TRP A 1 270 ? -17.758 -0.476 32.263 1.00 89.62 270 TRP A CA 1
ATOM 2188 C C . TRP A 1 270 ? -18.214 0.910 31.758 1.00 89.62 270 TRP A C 1
ATOM 2190 O O . TRP A 1 270 ? -19.191 1.007 31.012 1.00 89.62 270 TRP A O 1
ATOM 2200 N N . PRO A 1 271 ? -17.492 1.998 32.108 1.00 81.62 271 PRO A N 1
ATOM 2201 C CA . PRO A 1 271 ? -16.403 2.069 33.087 1.00 81.62 271 PRO A CA 1
ATOM 2202 C C . PRO A 1 271 ? -16.937 2.105 34.534 1.00 81.62 271 PRO A C 1
ATOM 2204 O O . PRO A 1 271 ? -17.533 3.096 34.956 1.00 81.62 271 PRO A O 1
ATOM 2207 N N . VAL A 1 272 ? -16.696 1.042 35.309 1.00 89.00 272 VAL A N 1
ATOM 2208 C CA . VAL A 1 272 ? -17.153 0.902 36.703 1.00 89.00 272 VAL A CA 1
ATOM 2209 C C . VAL A 1 272 ? -15.996 0.493 37.607 1.00 89.00 272 VAL A C 1
ATOM 2211 O O . VAL A 1 272 ? -15.328 -0.519 37.374 1.00 89.00 272 VAL A O 1
ATOM 2214 N N . ALA A 1 273 ? -15.779 1.279 38.658 1.00 84.12 273 ALA A N 1
ATOM 2215 C CA . ALA A 1 273 ? -14.886 0.952 39.752 1.00 84.12 273 ALA A CA 1
ATOM 2216 C C . ALA A 1 273 ? -15.683 0.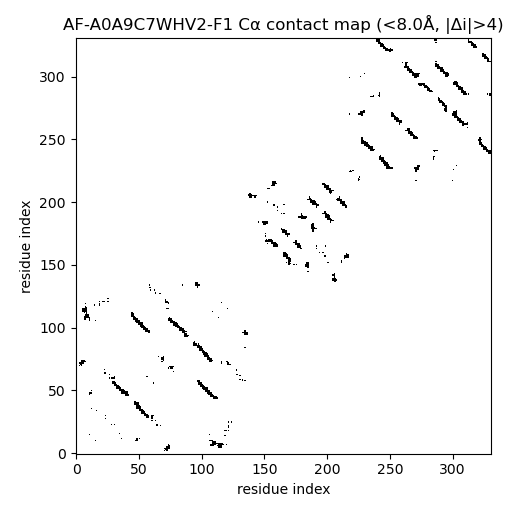271 40.852 1.00 84.12 273 ALA A C 1
ATOM 2218 O O . ALA A 1 273 ? -16.737 0.728 41.304 1.00 84.12 273 ALA A O 1
ATOM 2219 N N . PHE A 1 274 ? -15.090 -0.803 41.325 1.00 84.06 274 PHE A N 1
ATOM 2220 C CA . PHE A 1 274 ? -15.437 -1.490 42.532 1.00 84.06 274 PHE A CA 1
ATOM 2221 C C . PHE A 1 274 ? -14.202 -1.475 43.440 1.00 84.06 274 PHE A C 1
ATOM 2223 O O . PHE A 1 274 ? -13.074 -1.596 42.961 1.00 84.06 274 PHE A O 1
ATOM 2230 N N . GLY A 1 275 ? -14.399 -1.250 44.742 1.00 74.31 275 GLY A N 1
ATOM 2231 C CA . GLY A 1 275 ? -13.302 -1.133 45.709 1.00 74.31 275 GLY A CA 1
ATOM 2232 C C . GLY A 1 275 ? -12.395 -2.373 45.765 1.00 74.31 275 GLY A C 1
ATOM 2233 O O . GLY A 1 275 ? -12.633 -3.386 45.109 1.00 74.31 275 GLY A O 1
ATOM 2234 N N . LYS A 1 276 ? -11.333 -2.316 46.579 1.00 68.25 276 LYS A N 1
ATOM 2235 C CA . LYS A 1 276 ? -10.415 -3.457 46.733 1.00 68.25 276 LYS A CA 1
ATOM 2236 C C . LYS A 1 276 ? -11.151 -4.669 47.318 1.00 68.25 276 LYS A C 1
ATOM 2238 O O . LYS A 1 276 ? -11.722 -4.581 48.400 1.00 68.25 276 LYS A O 1
ATOM 2243 N N . GLY A 1 277 ? -11.066 -5.805 46.626 1.00 75.88 277 GLY A N 1
ATOM 2244 C CA . GLY A 1 277 ? -11.557 -7.099 47.099 1.00 75.88 277 GLY A CA 1
ATOM 2245 C C . GLY A 1 277 ? -12.648 -7.709 46.222 1.00 75.88 277 GLY A C 1
ATOM 2246 O O . GLY A 1 277 ? -12.940 -7.258 45.116 1.00 75.88 277 GLY A O 1
ATOM 2247 N N . THR A 1 278 ? -13.228 -8.795 46.718 1.00 85.94 278 THR A N 1
ATOM 2248 C CA . THR A 1 278 ? -14.385 -9.472 46.126 1.00 85.94 278 THR A CA 1
ATOM 2249 C C . THR A 1 278 ? -15.455 -9.547 47.193 1.00 85.94 278 THR A C 1
ATOM 2251 O O . THR A 1 278 ? -15.177 -10.012 48.295 1.00 85.94 278 THR A O 1
ATOM 2254 N N . GLN A 1 279 ? -16.666 -9.127 46.862 1.00 90.38 279 GLN A N 1
ATOM 2255 C CA . GLN A 1 279 ? -17.823 -9.355 47.714 1.00 90.38 279 GLN A CA 1
ATOM 2256 C C . GLN A 1 279 ? -18.530 -10.619 47.263 1.00 90.38 279 GLN A C 1
ATOM 2258 O O . GLN A 1 279 ? -18.585 -10.937 46.070 1.00 90.38 279 GLN A O 1
ATOM 2263 N N . LYS A 1 280 ? -19.030 -11.367 48.238 1.00 91.69 280 LYS A N 1
ATOM 2264 C CA . LYS A 1 280 ? -19.775 -12.598 48.017 1.00 91.69 280 LYS A CA 1
ATOM 2265 C C . LYS A 1 280 ? -20.966 -12.571 48.952 1.00 91.69 280 LYS A C 1
ATOM 2267 O O . LYS A 1 280 ? -20.781 -12.442 50.157 1.00 91.69 280 LYS A O 1
ATOM 2272 N N . VAL A 1 281 ? -22.154 -12.705 48.388 1.00 90.81 281 VAL A N 1
ATOM 2273 C CA . VAL A 1 281 ? -23.402 -12.789 49.138 1.00 90.81 281 VAL A CA 1
ATOM 2274 C C . VAL A 1 281 ? -24.030 -14.133 48.807 1.00 90.81 281 VAL A C 1
ATOM 2276 O O . VAL A 1 281 ? -24.144 -14.503 47.638 1.00 90.81 281 VAL A O 1
ATOM 2279 N N . THR A 1 282 ? -24.369 -14.885 49.841 1.00 90.00 282 THR A N 1
ATOM 2280 C CA . THR A 1 282 ? -25.049 -16.179 49.758 1.00 90.00 282 THR A CA 1
ATOM 2281 C C . THR A 1 282 ? -26.387 -16.060 50.461 1.00 90.00 282 THR A C 1
ATOM 2283 O O . THR A 1 282 ? -26.469 -15.393 51.491 1.00 90.00 282 THR A O 1
ATOM 2286 N N . GLY A 1 283 ? -27.400 -16.728 49.934 1.00 85.56 283 GLY A N 1
ATOM 2287 C CA . GLY A 1 283 ? -28.730 -16.780 50.518 1.00 85.56 283 GLY A CA 1
ATOM 2288 C C . GLY A 1 283 ? -29.554 -17.870 49.852 1.00 85.56 283 GLY A C 1
ATOM 2289 O O . GLY A 1 283 ? -29.082 -18.532 48.928 1.00 85.56 283 GLY A O 1
ATOM 2290 N N . GLU A 1 284 ? -30.772 -18.048 50.343 1.00 86.06 284 GLU A N 1
ATOM 2291 C CA . GLU A 1 284 ? -31.768 -18.938 49.752 1.00 86.06 284 GLU A CA 1
ATOM 2292 C C . GLU A 1 284 ? -32.641 -18.101 48.810 1.00 86.06 284 GLU A C 1
ATOM 2294 O O . GLU A 1 284 ? -33.616 -17.482 49.231 1.00 86.06 284 GLU A O 1
ATOM 2299 N N . TRP A 1 285 ? -32.223 -18.000 47.546 1.00 90.31 285 TRP A N 1
ATOM 2300 C CA . TRP A 1 285 ? -32.895 -17.197 46.514 1.00 90.31 285 TRP A CA 1
ATOM 2301 C C . TRP A 1 285 ? -33.273 -18.057 45.311 1.00 90.31 285 TRP A C 1
ATOM 2303 O O . TRP A 1 285 ? -32.941 -17.730 44.169 1.00 90.31 285 TRP A O 1
ATOM 2313 N N . GLY A 1 286 ? -33.866 -19.215 45.600 1.00 87.62 286 GLY A N 1
ATOM 2314 C CA . GLY A 1 286 ? -34.262 -20.186 44.587 1.00 87.62 286 GLY A CA 1
ATOM 2315 C C . GLY A 1 286 ? -33.093 -20.564 43.671 1.00 87.62 286 GLY A C 1
ATOM 2316 O O . GLY A 1 286 ? -32.082 -21.072 44.166 1.00 87.62 286 GLY A O 1
ATOM 2317 N N . PRO A 1 287 ? -33.155 -20.269 42.357 1.00 90.38 287 PRO A N 1
ATOM 2318 C CA . PRO A 1 287 ? -32.141 -20.694 41.397 1.00 90.38 287 PRO A CA 1
ATOM 2319 C C . PRO A 1 287 ? -30.775 -20.028 41.604 1.00 90.38 287 PRO A C 1
ATOM 2321 O O . PRO A 1 287 ? -29.768 -20.531 41.097 1.00 90.38 287 PRO A O 1
ATOM 2324 N N . VAL A 1 288 ? -30.705 -18.903 42.328 1.00 94.00 288 VAL A N 1
ATOM 2325 C CA . VAL A 1 288 ? -29.458 -18.169 42.578 1.00 94.00 288 VAL A CA 1
ATOM 2326 C C . VAL A 1 288 ? -28.865 -18.579 43.925 1.00 94.00 288 VAL A C 1
ATOM 2328 O O . VAL A 1 288 ? -29.266 -18.102 44.982 1.00 94.00 288 VAL A O 1
ATOM 2331 N N . ARG A 1 289 ? -27.808 -19.394 43.892 1.00 92.06 289 ARG A N 1
ATOM 2332 C CA . ARG A 1 289 ? -27.112 -19.871 45.099 1.00 92.06 289 ARG A CA 1
ATOM 2333 C C . ARG A 1 289 ? -26.221 -18.804 45.735 1.00 92.06 289 ARG A C 1
ATOM 2335 O O . ARG A 1 289 ? -26.003 -18.770 46.949 1.00 92.06 289 ARG A O 1
ATOM 2342 N N . ARG A 1 290 ? -25.571 -17.996 44.897 1.00 94.69 290 ARG A N 1
ATOM 2343 C CA . ARG A 1 290 ? -24.563 -17.028 45.346 1.00 94.69 290 ARG A CA 1
ATOM 2344 C C . ARG A 1 290 ? -24.363 -15.931 44.322 1.00 94.69 290 ARG A C 1
ATOM 2346 O O . ARG A 1 290 ? -24.198 -16.216 43.143 1.00 94.69 290 ARG A O 1
ATOM 2353 N N . VAL A 1 291 ? -24.213 -14.696 44.785 1.00 96.56 291 VAL A N 1
ATOM 2354 C CA . VAL A 1 291 ? -23.784 -13.572 43.949 1.00 96.56 291 VAL A CA 1
ATOM 2355 C C . VAL A 1 291 ? -22.394 -13.114 44.364 1.00 96.56 291 VAL A C 1
ATOM 2357 O O . VAL A 1 291 ? -22.097 -12.932 45.545 1.00 96.56 291 VAL A O 1
ATOM 2360 N N . ARG A 1 292 ? -21.507 -12.954 43.384 1.00 95.31 292 ARG A N 1
ATOM 2361 C CA . ARG A 1 292 ? -20.126 -12.499 43.566 1.00 95.31 292 ARG A CA 1
ATOM 2362 C C . ARG A 1 292 ? -19.896 -11.260 42.732 1.00 95.31 292 ARG A C 1
ATOM 2364 O O . ARG A 1 292 ? -20.283 -11.240 41.571 1.00 95.31 292 ARG A O 1
ATOM 2371 N N . TYR A 1 293 ? -19.219 -10.265 43.281 1.00 95.12 293 TYR A N 1
ATOM 2372 C CA . TYR A 1 293 ? -18.836 -9.098 42.502 1.00 95.12 293 TYR A CA 1
ATOM 2373 C C . TYR A 1 293 ? -17.464 -8.566 42.891 1.00 95.12 293 TYR A C 1
ATOM 2375 O O . TYR A 1 293 ? -17.080 -8.546 44.063 1.00 95.12 293 TYR A O 1
ATOM 2383 N N . SER A 1 294 ? -16.692 -8.195 41.875 1.00 92.62 294 SER A N 1
ATOM 2384 C CA . SER A 1 294 ? -15.309 -7.749 42.020 1.00 92.62 294 SER A CA 1
ATOM 2385 C C . SER A 1 294 ? -14.894 -6.832 40.876 1.00 92.62 294 SER A C 1
ATOM 2387 O O . SER A 1 294 ? -15.525 -6.789 39.817 1.00 92.62 294 SER A O 1
ATOM 2389 N N . GLN A 1 295 ? -13.769 -6.145 41.059 1.00 92.31 295 GLN A N 1
ATOM 2390 C CA . GLN A 1 295 ? -13.068 -5.506 39.952 1.00 92.31 295 GLN A CA 1
ATOM 2391 C C . GLN A 1 295 ? -12.468 -6.597 39.050 1.00 92.31 295 GLN A C 1
ATOM 2393 O O . GLN A 1 295 ? -11.632 -7.377 39.499 1.00 92.31 295 GLN A O 1
ATOM 2398 N N . TYR A 1 296 ? -12.908 -6.681 37.794 1.00 90.38 296 TYR A N 1
ATOM 2399 C CA . TYR A 1 296 ? -12.423 -7.663 36.816 1.00 90.38 296 TYR A CA 1
ATOM 2400 C C . TYR A 1 296 ? -11.224 -7.151 36.018 1.00 90.38 296 TYR A C 1
ATOM 2402 O O . TYR A 1 296 ? -10.258 -7.877 35.808 1.00 90.38 296 TYR A O 1
ATOM 2410 N N . HIS A 1 297 ? -11.274 -5.887 35.596 1.00 84.31 297 HIS A N 1
ATOM 2411 C CA . HIS A 1 297 ? -10.196 -5.238 34.852 1.00 84.31 297 HIS A CA 1
ATOM 2412 C C . HIS A 1 297 ? -9.958 -3.830 35.394 1.00 84.31 297 HIS A C 1
ATOM 2414 O O . HIS A 1 297 ? -10.914 -3.184 35.818 1.00 84.31 297 HIS A O 1
ATOM 2420 N N . LEU A 1 298 ? -8.708 -3.353 35.399 1.00 76.69 298 LEU A N 1
ATOM 2421 C CA . LEU A 1 298 ? -8.350 -2.036 35.951 1.00 76.69 298 LEU A CA 1
ATOM 2422 C C . LEU A 1 298 ? -8.356 -0.910 34.907 1.00 76.69 298 LEU A C 1
ATOM 2424 O O . LEU A 1 298 ? -8.586 0.238 35.270 1.00 76.69 298 LEU A O 1
ATOM 2428 N N . SER A 1 299 ? -8.123 -1.212 33.624 1.00 66.56 299 SER A N 1
ATOM 2429 C CA . SER A 1 299 ? -8.060 -0.190 32.565 1.00 66.56 299 SER A CA 1
ATOM 2430 C C . SER A 1 299 ? -8.563 -0.709 31.204 1.00 66.56 299 SER A C 1
ATOM 2432 O O . SER A 1 299 ? -7.847 -1.467 30.555 1.00 66.56 299 SER A O 1
ATOM 2434 N N . PRO A 1 300 ? -9.788 -0.365 30.760 1.00 70.06 300 PRO A N 1
ATOM 2435 C CA . PRO A 1 300 ? -10.769 0.433 31.492 1.00 70.06 300 PRO A CA 1
ATOM 2436 C C . PRO A 1 300 ? -11.284 -0.317 32.735 1.00 70.06 300 PRO A C 1
ATOM 2438 O O . PRO A 1 300 ? -11.332 -1.555 32.725 1.00 70.06 300 PRO A O 1
ATOM 2441 N N . PRO A 1 301 ? -11.659 0.403 33.810 1.00 82.69 301 PRO A N 1
ATOM 2442 C CA . PRO A 1 301 ? -12.186 -0.217 35.017 1.00 82.69 301 PRO A CA 1
ATOM 2443 C C . PRO A 1 301 ? -13.488 -0.950 34.682 1.00 82.69 301 PRO A C 1
ATOM 2445 O O . PRO A 1 301 ? -14.460 -0.345 34.237 1.00 82.69 301 PRO A O 1
ATOM 2448 N N . THR A 1 302 ? -13.480 -2.267 34.851 1.00 91.06 302 THR A N 1
ATOM 2449 C CA . THR A 1 302 ? -14.631 -3.142 34.613 1.00 91.06 302 THR A CA 1
ATOM 2450 C C . THR A 1 302 ? -14.999 -3.861 35.903 1.00 91.06 302 THR A C 1
ATOM 2452 O O . THR A 1 302 ? -14.183 -4.632 36.415 1.00 91.06 302 THR A O 1
ATOM 2455 N N . ALA A 1 303 ? -16.208 -3.639 36.414 1.00 94.81 303 ALA A N 1
ATOM 2456 C CA . ALA A 1 303 ? -16.767 -4.431 37.505 1.00 94.81 303 ALA A CA 1
ATOM 2457 C C . ALA A 1 303 ? -17.495 -5.645 36.920 1.00 94.81 303 ALA A C 1
ATOM 2459 O O . ALA A 1 303 ? -18.199 -5.522 35.920 1.00 94.81 303 ALA A O 1
ATOM 2460 N N . ARG A 1 304 ? -17.322 -6.815 37.534 1.00 96.75 304 ARG A N 1
ATOM 2461 C CA . ARG A 1 304 ? -18.006 -8.048 37.134 1.00 96.75 304 ARG A CA 1
ATOM 2462 C C . ARG A 1 304 ? -18.901 -8.516 38.264 1.00 96.75 304 ARG A C 1
ATOM 2464 O O . ARG A 1 304 ? -18.409 -8.703 39.374 1.00 96.75 304 ARG A O 1
ATOM 2471 N N . VAL A 1 305 ? -20.173 -8.741 37.959 1.00 97.38 305 VAL A N 1
ATOM 2472 C CA . VAL A 1 305 ? -21.154 -9.392 38.835 1.00 97.38 305 VAL A CA 1
ATOM 2473 C C . VAL A 1 305 ? -21.423 -10.791 38.284 1.00 97.38 305 VAL A C 1
ATOM 2475 O O . VAL A 1 305 ? -21.582 -10.967 37.081 1.00 97.38 305 VAL A O 1
ATOM 2478 N N . VAL A 1 306 ? -21.421 -11.801 39.147 1.00 97.38 306 VAL A N 1
ATOM 2479 C CA . VAL A 1 306 ? -21.608 -13.209 38.787 1.00 97.38 306 VAL A CA 1
ATOM 2480 C C . VAL A 1 306 ? -22.653 -13.822 39.704 1.00 97.38 306 VAL A C 1
ATOM 2482 O O . VAL A 1 306 ? -22.412 -13.911 40.908 1.00 97.38 306 VAL A O 1
ATOM 2485 N N . ALA A 1 307 ? -23.768 -14.272 39.140 1.00 96.81 307 ALA A N 1
ATOM 2486 C CA . ALA A 1 307 ? -24.733 -15.131 39.815 1.00 96.81 307 ALA A CA 1
ATOM 2487 C C . ALA A 1 307 ? -24.349 -16.594 39.556 1.00 96.81 307 ALA A C 1
ATOM 2489 O O . ALA A 1 307 ? -24.332 -17.033 38.408 1.00 96.81 307 ALA A O 1
ATOM 2490 N N . ASP A 1 308 ? -23.983 -17.321 40.609 1.00 95.56 308 ASP A N 1
ATOM 2491 C CA . ASP A 1 308 ? -23.811 -18.771 40.576 1.00 95.56 308 ASP A CA 1
ATOM 2492 C C . ASP A 1 308 ? -25.189 -19.419 40.740 1.00 95.56 308 ASP A C 1
ATOM 2494 O O . ASP A 1 308 ? -25.890 -19.125 41.714 1.00 95.56 308 ASP A O 1
ATOM 2498 N N . LEU A 1 309 ? -25.552 -20.283 39.797 1.00 94.56 309 LEU A N 1
ATOM 2499 C CA . LEU A 1 309 ? -26.853 -20.935 39.746 1.00 94.56 309 LEU A CA 1
ATOM 2500 C C . LEU A 1 309 ? -26.779 -22.369 40.281 1.00 94.56 309 LEU A C 1
ATOM 2502 O O . LEU A 1 309 ? -25.708 -22.983 40.290 1.00 94.56 309 LEU A O 1
ATOM 2506 N N . GLU A 1 310 ? -27.912 -22.892 40.745 1.00 90.69 310 GLU A N 1
ATOM 2507 C CA . GLU A 1 310 ? -28.050 -24.311 41.101 1.00 90.69 310 GLU A CA 1
ATOM 2508 C C . GLU A 1 310 ? -28.182 -25.205 39.861 1.00 90.69 310 GLU A C 1
ATOM 2510 O O . GLU A 1 310 ? -27.567 -26.268 39.793 1.00 90.69 310 GLU A O 1
ATOM 2515 N N . SER A 1 311 ? -28.925 -24.736 38.861 1.00 90.44 311 SER A N 1
ATOM 2516 C CA . SER A 1 311 ? -29.069 -25.351 37.542 1.00 90.44 311 SER A CA 1
ATOM 2517 C C . SER A 1 311 ? -29.256 -24.259 36.473 1.00 90.44 311 SER A C 1
ATOM 2519 O O . SER A 1 311 ? -29.473 -23.093 36.824 1.00 90.44 311 SER A O 1
ATOM 2521 N N . PRO A 1 312 ? -29.123 -24.569 35.169 1.00 91.38 312 PRO A N 1
ATOM 2522 C CA . PRO A 1 312 ? -29.383 -23.599 34.109 1.00 91.38 312 PRO A CA 1
ATOM 2523 C C . PRO A 1 312 ? -30.838 -23.121 34.149 1.00 91.38 312 PRO A C 1
ATOM 2525 O O . PRO A 1 312 ? -31.752 -23.931 34.041 1.00 91.38 312 PRO A O 1
ATOM 2528 N N . VAL A 1 313 ? -31.046 -21.808 34.262 1.00 91.88 313 VAL A N 1
ATOM 2529 C CA . VAL A 1 313 ? -32.381 -21.196 34.358 1.00 91.88 313 VAL A CA 1
ATOM 2530 C C . VAL A 1 313 ? -32.486 -20.014 33.386 1.00 91.88 313 VAL A C 1
ATOM 2532 O O . VAL A 1 313 ? -31.527 -19.237 33.275 1.00 91.88 313 VAL A O 1
ATOM 2535 N N . PRO A 1 314 ? -33.609 -19.862 32.653 1.00 91.56 314 PRO A N 1
ATOM 2536 C CA . PRO A 1 314 ? -33.828 -18.713 31.784 1.00 91.56 314 PRO A CA 1
ATOM 2537 C C . PRO A 1 314 ? -33.890 -17.413 32.592 1.00 91.56 314 PRO A C 1
ATOM 2539 O O . PRO A 1 314 ? -34.415 -17.360 33.705 1.00 91.56 314 PRO A O 1
ATOM 2542 N N . TYR A 1 315 ? -33.364 -16.337 32.010 1.00 94.38 315 TYR A N 1
ATOM 2543 C CA . TYR A 1 315 ? -33.404 -15.020 32.629 1.00 94.38 315 TYR A CA 1
ATOM 2544 C C . TYR A 1 315 ? -33.635 -13.915 31.604 1.00 94.38 315 TYR A C 1
ATOM 2546 O O . TYR A 1 315 ? -33.204 -14.002 30.453 1.00 94.38 315 TYR A O 1
ATOM 2554 N N . GLU A 1 316 ? -34.281 -12.848 32.055 1.00 93.56 316 GLU A N 1
ATOM 2555 C CA . GLU A 1 316 ? -34.490 -11.626 31.284 1.00 93.56 316 GLU A CA 1
ATOM 2556 C C . GLU A 1 316 ? -33.682 -10.486 31.897 1.00 93.56 316 GLU A C 1
ATOM 2558 O O . GLU A 1 316 ? -33.565 -10.379 33.121 1.00 93.56 316 GLU A O 1
ATOM 2563 N N . VAL A 1 317 ? -33.132 -9.616 31.048 1.00 92.38 317 VAL A N 1
ATOM 2564 C CA . VAL A 1 317 ? -32.402 -8.424 31.488 1.00 92.38 317 VAL A CA 1
ATOM 2565 C C . VAL A 1 317 ? -33.164 -7.180 31.075 1.00 92.38 317 VAL A C 1
ATOM 2567 O O . VAL A 1 317 ? -33.516 -7.017 29.910 1.00 92.38 317 VAL A O 1
ATOM 2570 N N . SER A 1 318 ? -33.380 -6.279 32.027 1.00 88.25 318 SER A N 1
ATOM 2571 C CA . SER A 1 318 ? -33.923 -4.946 31.768 1.00 88.25 318 SER A CA 1
ATOM 2572 C C . SER A 1 318 ? -33.032 -3.879 32.388 1.00 88.25 318 SER A C 1
ATOM 2574 O O . SER A 1 318 ? -32.386 -4.110 33.411 1.00 88.25 318 SER A O 1
ATOM 2576 N N . HIS A 1 319 ? -33.017 -2.696 31.786 1.00 82.62 319 HIS A N 1
ATOM 2577 C CA . HIS A 1 319 ? -32.202 -1.568 32.223 1.00 82.62 319 HIS A CA 1
ATOM 2578 C C . HIS A 1 319 ? -33.051 -0.298 32.257 1.00 82.62 319 HIS A C 1
ATOM 2580 O O . HIS A 1 319 ? -33.701 0.034 31.270 1.00 82.62 319 HIS A O 1
ATOM 2586 N N . GLU A 1 320 ? -33.002 0.417 33.380 1.00 80.69 320 GLU A N 1
ATOM 2587 C CA . GLU A 1 320 ? -33.610 1.735 33.550 1.00 80.69 320 GLU A CA 1
ATOM 2588 C C . GLU A 1 320 ? -32.618 2.687 34.240 1.00 80.69 320 GLU A C 1
ATOM 2590 O O . GLU A 1 320 ? -32.282 2.536 35.415 1.00 80.69 320 GLU A O 1
ATOM 2595 N N . GLY A 1 321 ? -32.088 3.665 33.499 1.00 80.69 321 GLY A N 1
ATOM 2596 C CA . GLY A 1 321 ? -31.151 4.661 34.035 1.00 80.69 321 GLY A CA 1
ATOM 2597 C C . GLY A 1 321 ? -29.861 4.047 34.596 1.00 80.69 321 GLY A C 1
ATOM 2598 O O . GLY A 1 321 ? -28.958 3.695 33.837 1.00 80.69 321 GLY A O 1
ATOM 2599 N N . ASN A 1 322 ? -29.770 3.936 35.923 1.00 87.81 322 ASN A N 1
ATOM 2600 C CA . ASN A 1 322 ? -28.603 3.407 36.645 1.00 87.81 322 ASN A CA 1
ATOM 2601 C C . ASN A 1 322 ? -28.863 2.021 37.259 1.00 87.81 322 ASN A C 1
ATOM 2603 O O . ASN A 1 322 ? -28.054 1.535 38.053 1.00 87.81 322 ASN A O 1
ATOM 2607 N N . LEU A 1 323 ? -30.019 1.431 36.957 1.00 90.81 323 LEU A N 1
ATOM 2608 C CA . LEU A 1 323 ? -30.482 0.165 37.499 1.00 90.81 323 LEU A CA 1
ATOM 2609 C C . LEU A 1 323 ? -30.500 -0.886 36.391 1.00 90.81 323 LEU A C 1
ATOM 2611 O O . LEU A 1 323 ? -31.128 -0.698 35.348 1.00 90.81 323 LEU A O 1
ATOM 2615 N N . ILE A 1 324 ? -29.817 -1.999 36.629 1.00 94.06 324 ILE A N 1
ATOM 2616 C CA . ILE A 1 324 ? -29.858 -3.190 35.781 1.00 94.06 324 ILE A CA 1
ATOM 2617 C C . ILE A 1 324 ? -30.517 -4.299 36.598 1.00 94.06 324 ILE A C 1
ATOM 2619 O O . ILE A 1 324 ? -30.092 -4.578 37.720 1.00 94.06 324 ILE A O 1
ATOM 2623 N N . LEU A 1 325 ? -31.555 -4.913 36.036 1.00 94.19 325 LEU A N 1
ATOM 2624 C CA . LEU A 1 325 ? -32.327 -5.983 36.660 1.00 94.19 325 LEU A CA 1
ATOM 2625 C C . LEU A 1 325 ? -32.179 -7.259 35.845 1.00 94.19 325 LEU A C 1
ATOM 2627 O O . LEU A 1 325 ? -32.410 -7.246 34.636 1.00 94.19 325 LEU A O 1
ATOM 2631 N N . LEU A 1 326 ? -31.832 -8.351 36.518 1.00 96.25 326 LEU A N 1
ATOM 2632 C CA . LEU A 1 326 ? -31.895 -9.698 35.967 1.00 96.25 326 LEU A CA 1
ATOM 2633 C C . LEU A 1 326 ? -33.027 -10.438 36.673 1.00 96.25 326 LEU A C 1
ATOM 2635 O O . LEU A 1 326 ? -32.988 -10.576 37.894 1.00 96.25 326 LEU A O 1
ATOM 2639 N N . ARG A 1 327 ? -34.024 -10.896 35.916 1.00 95.31 327 ARG A N 1
ATOM 2640 C CA . ARG A 1 327 ? -35.156 -11.675 36.433 1.00 95.31 327 ARG A CA 1
ATOM 2641 C C . ARG A 1 327 ? -34.975 -13.136 36.055 1.00 95.31 327 ARG A C 1
ATOM 2643 O O . ARG A 1 327 ? -34.951 -13.447 34.868 1.00 95.31 327 ARG A O 1
ATOM 2650 N N . PHE A 1 328 ? -34.844 -13.998 37.054 1.00 93.69 328 PHE A N 1
ATOM 2651 C CA . PHE A 1 328 ? -34.792 -15.450 36.921 1.00 93.69 328 PHE A CA 1
ATOM 2652 C C . PHE A 1 328 ? -36.184 -16.001 37.217 1.00 93.69 328 PHE A C 1
ATOM 2654 O O . PHE A 1 328 ? -36.715 -15.746 38.300 1.00 93.69 328 PHE A O 1
ATOM 2661 N N . ARG A 1 329 ? -36.772 -16.727 36.265 1.00 84.19 329 ARG A N 1
ATOM 2662 C CA . ARG A 1 329 ? -38.083 -17.362 36.452 1.00 84.19 329 ARG A CA 1
ATOM 2663 C C . ARG A 1 329 ? -37.884 -18.804 36.895 1.00 84.19 329 ARG A C 1
ATOM 2665 O O . ARG A 1 329 ? -37.065 -19.504 36.306 1.00 84.19 329 ARG A O 1
ATOM 2672 N N . GLU A 1 330 ? -38.604 -19.217 37.927 1.00 68.25 330 GLU A N 1
ATOM 2673 C CA . GLU A 1 330 ? -38.712 -20.629 38.302 1.00 68.25 330 GLU A CA 1
ATOM 2674 C C . GLU A 1 330 ? -39.764 -21.280 37.391 1.00 68.25 330 GLU A C 1
ATOM 2676 O O . GLU A 1 330 ? -40.804 -20.670 37.132 1.00 68.25 330 GLU A O 1
ATOM 2681 N N . GLU A 1 331 ? -39.445 -22.447 36.823 1.00 58.72 331 GLU A N 1
ATOM 2682 C CA . GLU A 1 331 ? -40.398 -23.259 36.042 1.00 58.72 331 GLU A CA 1
ATOM 2683 C C . GLU A 1 331 ? -41.360 -24.037 36.940 1.00 58.72 331 GLU A C 1
ATOM 2685 O O . GLU A 1 331 ? -40.910 -24.532 38.002 1.00 58.72 331 GLU A O 1
#

Nearest PDB structures (foldseek):
  4bin-assembly1_A  TM=8.011E-01  e=3.144E-05  Escherichia coli K-12
  2rjz-assembly1_A  TM=7.098E-01  e=5.666E-04  Pseudomonas aeruginosa PAO1
  5uvr-assembly1_A  TM=7.320E-01  e=3.702E-03  Pseudomonas aeruginosa
  3jc8-assembly1_Qa  TM=8.122E-01  e=3.117E-02  Myxococcus xanthus DK 1622
  3jc8-assembly1_Oa  TM=6.626E-01  e=6.468E-03  Myxococcus xanthus DK 1622

Mean predicted aligned error: 16.05 Å

Radius of gyration: 37.77 Å; Cα contacts (8 Å, |Δi|>4): 723; chains: 1; bounding box: 79×46×99 Å

pLDDT: mean 87.77, std 11.47, range [32.78, 98.19]